Protein AF-A0A960K0K4-F1 (afdb_monomer_lite)

Radius of gyration: 29.46 Å; chains: 1; bounding box: 101×72×68 Å

Foldseek 3Di:
DQVVCLVPVCVLLVLLLCCQLVVHDDDPVVLVSLLVNLLSVLVHDLQVLLVSLLCCLLSLRVLSSVVSCVVSVNCVNQPVLLVVLCPDDDDALSPLNLLSNLSSVCSVVVPDADSLLSVLSSLLSSLVVVQVVVCVVVVHHDDLVVSLVSLCVSCVVNCVSNVDDPVSVVLNSLLSSLLVVLVDPDDDLVNLLVSLPDPNLSSVLSSVSSNCSRRVPCPVSSVSNVVSNPDDDPPPDDPPDDPDPDDPDDDDDDDDDDDDDDDDD

Secondary structure (DSSP, 8-state):
-HHHHHH-TTHHHHHHHHHHHHT-PPPHHHHHHHHHHGGGGGGS-HHHHHHHHHHHHHSS-HHHHHHHHHHTT-HHHH-HHHHHHHHSPP-GGG-HHHHHHHHHHHHHTT----HHHHHHHHHHHHHHHHHHHHHHHHTSPPPHHHHHHHHHHHHHHHHHHHT--HHHHHHHHHHHHHHHHHTSS---HHHHHHHTTSTTHHHHHHHHHHHHHHHS--HHHHHHHHHHHHSPP--------------------------------

Sequence (265 aa):
PNVRFQEDPVRMLRACEFAARLGFGIEDRTQEAILANREELTKASPARMTEEVIQLLRCKHAGPAIQWMLDLRLVEVLLPEVQEILESPRSGFGDFRGILPAIDRLMTRDEPASDSALLAAILLPRVWIQRCRREAEEGHPLSRATIEEIIRQGVEPFLSRFALSNAKSAAVVDALIGFHRMCEPQWTPAAQARFARRRLFADALFLFLVMVEATREGQEVLEIWQRAGEKPWPGPEEPTATPRPRRRRRRRGRSRHSQTPGEGI

Structure (mmCIF, N/CA/C/O backbone):
data_AF-A0A960K0K4-F1
#
_entry.id   AF-A0A960K0K4-F1
#
loop_
_atom_site.group_PDB
_atom_site.id
_atom_site.type_symbol
_atom_site.label_atom_id
_atom_site.label_alt_id
_atom_site.label_comp_id
_atom_site.label_asym_id
_atom_site.label_entity_id
_atom_site.label_seq_id
_atom_site.pdbx_PDB_ins_code
_atom_site.Cartn_x
_atom_site.Cartn_y
_atom_site.Cartn_z
_atom_site.occupancy
_atom_site.B_iso_or_equiv
_atom_site.auth_seq_id
_atom_site.auth_comp_id
_atom_site.auth_asym_id
_atom_site.auth_atom_id
_atom_site.pdbx_PDB_model_num
ATOM 1 N N . PRO A 1 1 ? -18.675 -1.229 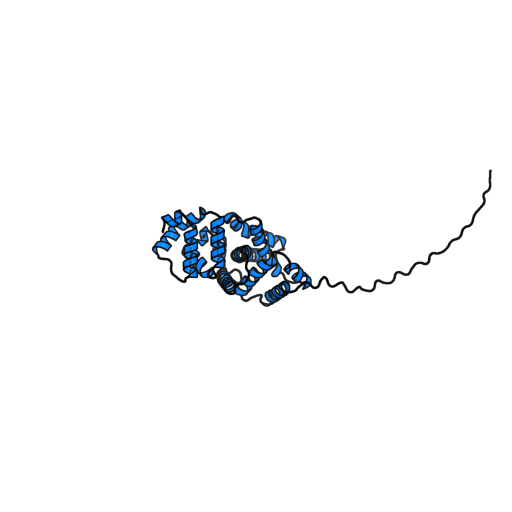23.514 1.00 87.25 1 PRO A N 1
ATOM 2 C CA . PRO A 1 1 ? -17.950 -0.892 22.259 1.00 87.25 1 PRO A CA 1
ATOM 3 C C . PRO A 1 1 ? -17.813 0.621 22.008 1.00 87.25 1 PRO A C 1
ATOM 5 O O . PRO A 1 1 ? -16.688 1.098 21.977 1.00 87.25 1 PRO A O 1
ATOM 8 N N . ASN A 1 2 ? -18.924 1.376 21.941 1.00 94.06 2 ASN A N 1
ATOM 9 C CA . ASN A 1 2 ? -18.936 2.819 21.614 1.00 94.06 2 ASN A CA 1
ATOM 10 C C . ASN A 1 2 ? -17.905 3.670 22.383 1.00 94.06 2 ASN A C 1
ATOM 12 O O . ASN A 1 2 ? -17.016 4.247 21.769 1.00 94.06 2 ASN A O 1
ATOM 16 N N . VAL A 1 3 ? -17.955 3.670 23.724 1.00 93.44 3 VAL A N 1
ATOM 17 C CA . VAL A 1 3 ? -17.021 4.446 24.572 1.00 93.44 3 VAL A CA 1
ATOM 18 C C . VAL A 1 3 ? -15.556 4.137 24.240 1.00 93.44 3 VAL A C 1
ATOM 20 O O . VAL A 1 3 ? -14.732 5.036 24.142 1.00 93.44 3 VAL A O 1
ATOM 23 N N . ARG A 1 4 ? -15.226 2.864 23.986 1.00 94.50 4 ARG A N 1
ATOM 24 C CA . ARG A 1 4 ? -13.851 2.447 23.672 1.00 94.50 4 ARG A CA 1
ATOM 25 C C . ARG A 1 4 ? -13.373 2.932 22.308 1.00 94.50 4 ARG A C 1
ATOM 27 O O . ARG A 1 4 ? -12.176 3.165 22.171 1.00 94.50 4 ARG A O 1
ATOM 34 N N . PHE A 1 5 ? -14.264 3.051 21.327 1.00 95.38 5 PHE A N 1
ATOM 35 C CA . PHE A 1 5 ? -13.921 3.580 20.006 1.00 95.38 5 PHE A CA 1
ATOM 36 C C . PHE A 1 5 ? -13.766 5.099 20.027 1.00 95.38 5 PHE A C 1
ATOM 38 O O . PHE A 1 5 ? -12.880 5.613 19.363 1.00 95.38 5 PHE A O 1
ATOM 45 N N . GLN A 1 6 ? -14.542 5.803 20.850 1.00 93.19 6 GLN A N 1
ATOM 46 C CA . GLN A 1 6 ? -14.359 7.242 21.066 1.00 93.19 6 GLN A CA 1
ATOM 47 C C . GLN A 1 6 ? -13.049 7.548 21.809 1.00 93.19 6 GLN A C 1
ATOM 49 O O . GLN A 1 6 ? -12.344 8.488 21.460 1.00 93.19 6 GLN A O 1
ATOM 54 N N . GLU A 1 7 ? -12.692 6.733 22.809 1.00 92.69 7 GLU A N 1
ATOM 55 C CA . GLU A 1 7 ? -11.409 6.846 23.521 1.00 92.69 7 GLU A CA 1
ATOM 56 C C . GLU A 1 7 ? -10.199 6.547 22.622 1.00 92.69 7 GLU A C 1
ATOM 58 O O . GLU A 1 7 ? -9.138 7.145 22.790 1.00 92.69 7 GLU A O 1
ATOM 63 N N . ASP A 1 8 ? -10.325 5.568 21.723 1.00 94.12 8 ASP A N 1
ATOM 64 C CA . ASP A 1 8 ? -9.238 5.125 20.851 1.00 94.12 8 ASP A CA 1
ATOM 65 C C . ASP A 1 8 ? -9.779 4.570 19.518 1.00 94.12 8 ASP A C 1
ATOM 67 O O . ASP A 1 8 ? -10.059 3.367 19.404 1.00 94.12 8 ASP A O 1
ATOM 71 N N . PRO A 1 9 ? -9.918 5.426 18.491 1.00 95.06 9 PRO A N 1
ATOM 72 C CA . PRO A 1 9 ? -10.572 5.051 17.239 1.00 95.06 9 PRO A CA 1
ATOM 73 C C . PRO A 1 9 ? -9.849 3.949 16.460 1.00 95.06 9 PRO A C 1
ATOM 75 O O . PRO A 1 9 ? -10.498 3.138 15.800 1.00 95.06 9 PRO A O 1
ATOM 78 N N . VAL A 1 10 ? -8.518 3.831 16.586 1.00 95.31 10 VAL A N 1
ATOM 79 C CA . VAL A 1 10 ? -7.759 2.785 15.871 1.00 95.31 10 VAL A CA 1
ATOM 80 C C . VAL A 1 10 ? -8.125 1.368 16.312 1.00 95.31 10 VAL A C 1
ATOM 82 O O . VAL A 1 10 ? -7.864 0.410 15.588 1.00 95.31 10 VAL A O 1
ATOM 85 N N . ARG A 1 11 ? -8.808 1.200 17.456 1.00 95.88 11 ARG A N 1
ATOM 86 C CA . ARG A 1 11 ? -9.355 -0.101 17.874 1.00 95.88 11 ARG A CA 1
ATOM 87 C C . ARG A 1 11 ? -10.317 -0.691 16.844 1.00 95.88 11 ARG A C 1
ATOM 89 O O . ARG A 1 11 ? -10.433 -1.911 16.783 1.00 95.88 11 ARG A O 1
ATOM 96 N N . MET A 1 12 ? -10.971 0.142 16.033 1.00 97.12 12 MET A N 1
ATOM 97 C CA . MET A 1 12 ? -11.815 -0.320 14.928 1.00 97.12 12 MET A CA 1
ATOM 98 C C . MET A 1 12 ? -10.984 -1.018 13.839 1.00 97.12 12 MET A C 1
ATOM 100 O O . MET A 1 12 ? -11.372 -2.083 13.362 1.00 97.12 12 MET A O 1
ATOM 104 N N . LEU A 1 13 ? -9.800 -0.483 13.514 1.00 95.81 13 LEU A N 1
ATOM 105 C CA . LEU A 1 13 ? -8.864 -1.099 12.563 1.00 95.81 13 LEU A CA 1
ATOM 106 C C . LEU A 1 13 ? -8.296 -2.408 13.117 1.00 95.81 13 LEU A C 1
ATOM 108 O O . LEU A 1 13 ? -8.286 -3.422 12.425 1.00 95.81 13 LEU A O 1
ATOM 112 N N . ARG A 1 14 ? -7.920 -2.415 14.402 1.00 95.19 14 ARG A N 1
ATOM 113 C CA . ARG A 1 14 ? -7.432 -3.620 15.092 1.00 95.19 14 ARG A CA 1
ATOM 114 C C . ARG A 1 14 ? -8.482 -4.726 15.147 1.00 95.19 14 ARG A C 1
ATOM 116 O O . ARG A 1 14 ? -8.140 -5.895 15.022 1.00 95.19 14 ARG A O 1
ATOM 123 N N . ALA A 1 15 ? -9.760 -4.378 15.310 1.00 96.06 15 ALA A N 1
ATOM 124 C CA . ALA A 1 15 ? -10.845 -5.353 15.242 1.00 96.06 15 ALA A CA 1
ATOM 125 C C . ALA A 1 15 ? -10.916 -6.020 13.856 1.00 96.06 15 ALA A C 1
ATOM 127 O O . ALA A 1 15 ? -11.017 -7.244 13.785 1.00 96.06 15 ALA A O 1
ATOM 128 N N . CYS A 1 16 ? -10.787 -5.238 12.777 1.00 96.44 16 CYS A N 1
ATOM 129 C CA . CYS A 1 16 ? -10.741 -5.756 11.404 1.00 96.44 16 CYS A CA 1
ATOM 130 C C . CYS A 1 16 ? -9.512 -6.652 11.177 1.00 96.44 16 CYS A C 1
ATOM 132 O O . CYS A 1 16 ? -9.639 -7.752 10.642 1.00 96.44 16 CYS A O 1
ATOM 134 N N . GLU A 1 17 ? -8.332 -6.213 11.630 1.00 95.12 17 GLU A N 1
ATOM 135 C CA . GLU A 1 17 ? -7.082 -6.978 11.536 1.00 95.12 17 GLU A CA 1
ATOM 136 C C . GLU A 1 17 ? -7.167 -8.307 12.300 1.00 95.12 17 GLU A C 1
ATOM 138 O O . GLU A 1 17 ? -6.814 -9.350 11.757 1.00 95.12 17 GLU A O 1
ATOM 143 N N . PHE A 1 18 ? -7.684 -8.312 13.533 1.00 94.94 18 PHE A N 1
ATOM 144 C CA . PHE A 1 18 ? -7.816 -9.536 14.328 1.00 94.94 18 PHE A CA 1
ATOM 145 C C . PHE A 1 18 ? -8.854 -10.504 13.772 1.00 94.94 18 PHE A C 1
ATOM 147 O O . PHE A 1 18 ? -8.594 -11.708 13.746 1.00 94.94 18 PHE A O 1
ATOM 154 N N . ALA A 1 19 ? -9.998 -10.001 13.304 1.00 96.19 19 ALA A N 1
ATOM 155 C CA . ALA A 1 19 ? -11.006 -10.825 12.648 1.00 96.19 19 ALA A CA 1
ATOM 156 C C . ALA A 1 19 ? -10.425 -11.512 11.403 1.00 96.19 19 ALA A C 1
ATOM 158 O O . ALA A 1 19 ? -10.561 -12.724 11.240 1.00 96.19 19 ALA A O 1
ATOM 159 N N . ALA A 1 20 ? -9.689 -10.758 10.582 1.00 95.38 20 ALA A N 1
ATOM 160 C CA . ALA A 1 20 ? -9.000 -11.270 9.405 1.00 95.38 20 ALA A CA 1
ATOM 161 C C . ALA A 1 20 ? -7.911 -12.296 9.744 1.00 95.38 20 ALA A C 1
ATOM 163 O O . ALA A 1 20 ? -7.902 -13.394 9.192 1.00 95.38 20 ALA A O 1
ATOM 164 N N . ARG A 1 21 ? -7.010 -11.954 10.671 1.00 93.50 21 ARG A N 1
ATOM 165 C CA . ARG A 1 21 ? -5.847 -12.775 11.031 1.00 93.50 21 ARG A CA 1
ATOM 166 C C . ARG A 1 21 ? -6.226 -14.091 11.697 1.00 93.50 21 ARG A C 1
ATOM 168 O O . ARG A 1 21 ? -5.514 -15.078 11.548 1.00 93.50 21 ARG A O 1
ATOM 175 N N . LEU A 1 22 ? -7.306 -14.099 12.471 1.00 94.69 22 LEU A N 1
ATOM 176 C CA . LEU A 1 22 ? -7.720 -15.274 13.233 1.00 94.69 22 LEU A CA 1
ATOM 177 C C . LEU A 1 22 ? -8.889 -16.034 12.584 1.00 94.69 22 LEU A C 1
ATOM 179 O O . LEU A 1 22 ? -9.206 -17.141 13.011 1.00 94.69 22 LEU A O 1
ATOM 183 N N . GLY A 1 23 ? -9.499 -15.472 11.537 1.00 93.31 23 GLY A N 1
ATOM 184 C CA . GLY A 1 23 ? -10.584 -16.104 10.786 1.00 93.31 23 GLY A CA 1
ATOM 185 C C . GLY A 1 23 ? -11.927 -16.107 11.518 1.00 93.31 23 GLY A C 1
ATOM 186 O O . GLY A 1 23 ? -12.730 -17.016 11.314 1.00 93.31 23 GLY A O 1
ATOM 187 N N . PHE A 1 24 ? -12.176 -15.124 12.388 1.00 93.19 24 PHE A N 1
ATOM 188 C CA . PHE A 1 24 ? -13.431 -15.008 13.138 1.00 93.19 24 PHE A CA 1
ATOM 189 C C . PHE A 1 24 ? -14.328 -13.899 12.579 1.00 93.19 24 PHE A C 1
ATOM 191 O O . PHE A 1 24 ? -13.851 -12.944 11.969 1.00 93.19 24 PHE A O 1
ATOM 198 N N . GLY A 1 25 ? -15.628 -13.983 12.866 1.00 95.75 25 GLY A N 1
ATOM 199 C CA . GLY A 1 25 ? -16.555 -12.867 12.676 1.00 95.75 25 GLY A CA 1
ATOM 200 C C . GLY A 1 25 ? -16.448 -11.822 13.790 1.00 95.75 25 GLY A C 1
ATOM 201 O O . GLY A 1 25 ? -16.159 -12.157 14.940 1.00 95.75 25 GLY A O 1
ATOM 202 N N . ILE A 1 26 ? -16.721 -10.557 13.462 1.00 97.25 26 ILE A N 1
ATOM 203 C CA . ILE A 1 26 ? -16.947 -9.502 14.460 1.00 97.25 26 ILE A CA 1
ATOM 204 C C . ILE A 1 26 ? -18.407 -9.600 14.931 1.00 97.25 26 ILE A C 1
ATOM 206 O O . ILE A 1 26 ? -19.307 -9.699 14.108 1.00 97.25 26 ILE A O 1
ATOM 210 N N . GLU A 1 27 ? -18.663 -9.571 16.241 1.00 97.38 27 GLU A N 1
ATOM 211 C CA . GLU A 1 27 ? -20.028 -9.584 16.801 1.00 97.38 27 GLU A CA 1
ATOM 212 C C . GLU A 1 27 ? -20.877 -8.418 16.252 1.00 97.38 27 GLU A C 1
ATOM 214 O O . GLU A 1 27 ? -20.398 -7.284 16.219 1.00 97.38 27 GLU A O 1
ATOM 219 N N . ASP A 1 28 ? -22.147 -8.661 15.911 1.00 97.38 28 ASP A N 1
ATOM 220 C CA . ASP A 1 28 ? -23.066 -7.671 15.318 1.00 97.38 28 ASP A CA 1
ATOM 221 C C . ASP A 1 28 ? -23.110 -6.338 16.083 1.00 97.38 28 ASP A C 1
ATOM 223 O O . ASP A 1 28 ? -22.921 -5.272 15.500 1.00 97.38 28 ASP A O 1
ATOM 227 N N . ARG A 1 29 ? -23.236 -6.373 17.417 1.00 97.31 29 ARG A N 1
ATOM 228 C CA . ARG A 1 29 ? -23.225 -5.156 18.257 1.00 97.31 29 ARG A CA 1
ATOM 229 C C . ARG A 1 29 ? -21.911 -4.381 18.171 1.00 97.31 29 ARG A C 1
ATOM 231 O O . ARG A 1 29 ? -21.877 -3.166 18.371 1.00 97.31 29 ARG A O 1
ATOM 238 N N . THR A 1 30 ? -20.807 -5.082 17.931 1.00 97.62 30 THR A N 1
ATOM 239 C CA . THR A 1 30 ? -19.498 -4.463 17.728 1.00 97.62 30 THR A CA 1
ATOM 240 C C . THR A 1 30 ? -19.408 -3.862 16.329 1.00 97.62 30 THR A C 1
ATOM 242 O O . THR A 1 30 ? -18.925 -2.739 16.211 1.00 97.62 30 THR A O 1
ATOM 245 N N . GLN A 1 31 ? -19.937 -4.532 15.301 1.00 98.25 31 GLN A N 1
ATOM 246 C CA . GLN A 1 31 ? -20.033 -3.982 13.945 1.00 98.25 31 GLN A CA 1
ATOM 247 C C . GLN A 1 31 ? -20.877 -2.699 13.904 1.00 98.25 31 GLN A C 1
ATOM 249 O O . GLN A 1 31 ? -20.419 -1.681 13.386 1.00 98.25 31 GLN A O 1
ATOM 254 N N . GLU A 1 32 ? -22.060 -2.702 14.526 1.00 98.00 32 GLU A N 1
ATOM 255 C CA . GLU A 1 32 ? -22.928 -1.520 14.649 1.00 98.00 32 GLU A CA 1
ATOM 256 C C . GLU A 1 32 ? -22.203 -0.351 15.324 1.00 98.00 32 GLU A C 1
ATOM 258 O O . GLU A 1 32 ? -22.271 0.792 14.869 1.00 98.00 32 GLU A O 1
ATOM 263 N N . ALA A 1 33 ? -21.457 -0.634 16.394 1.00 98.00 33 ALA A N 1
ATOM 264 C CA . ALA A 1 33 ? -20.672 0.380 17.081 1.00 98.00 33 ALA A CA 1
ATOM 265 C C . ALA A 1 33 ? -19.504 0.902 16.229 1.00 98.00 33 ALA A C 1
ATOM 267 O O . ALA A 1 33 ? -19.204 2.091 16.299 1.00 98.00 33 ALA A O 1
ATOM 268 N N . ILE A 1 34 ? -18.853 0.061 15.421 1.00 98.06 34 ILE A N 1
ATOM 269 C CA . ILE A 1 34 ? -17.824 0.516 14.475 1.00 98.06 34 ILE A CA 1
ATOM 270 C C . ILE A 1 34 ? -18.457 1.462 13.448 1.00 98.06 34 ILE A C 1
ATOM 272 O O . ILE A 1 34 ? -17.995 2.590 13.289 1.00 98.06 34 ILE A O 1
ATOM 276 N N . LEU A 1 35 ? -19.565 1.054 12.824 1.00 97.06 35 LEU A N 1
ATOM 277 C CA . LEU A 1 35 ? -20.286 1.874 11.850 1.00 97.06 35 LEU A CA 1
ATOM 278 C C . LEU A 1 35 ? -20.704 3.226 12.438 1.00 97.06 35 LEU A C 1
ATOM 280 O O . LEU A 1 35 ? -20.522 4.252 11.784 1.00 97.06 35 LEU A O 1
ATOM 284 N N . ALA A 1 36 ? -21.225 3.246 13.666 1.00 97.50 36 ALA A N 1
ATOM 285 C CA . ALA A 1 36 ? -21.670 4.467 14.333 1.00 97.50 36 ALA A CA 1
ATOM 286 C C . ALA A 1 36 ? -20.523 5.429 14.696 1.00 97.50 36 ALA A C 1
ATOM 288 O O . ALA A 1 36 ? -20.751 6.634 14.762 1.00 97.50 36 ALA A O 1
ATOM 289 N N . ASN A 1 37 ? -19.305 4.920 14.923 1.00 97.50 37 ASN A N 1
ATOM 290 C CA . ASN A 1 37 ? -18.158 5.723 15.366 1.00 97.50 37 ASN A CA 1
ATOM 291 C C . ASN A 1 37 ? -17.054 5.861 14.305 1.00 97.50 37 ASN A C 1
ATOM 293 O O . ASN A 1 37 ? -16.008 6.418 14.616 1.00 97.50 37 ASN A O 1
ATOM 297 N N . ARG A 1 38 ? -17.246 5.398 13.063 1.00 96.50 38 ARG A N 1
ATOM 298 C CA . ARG A 1 38 ? -16.210 5.430 12.010 1.00 96.50 38 ARG A CA 1
ATOM 299 C C . ARG A 1 38 ? -15.576 6.810 11.790 1.00 96.50 38 ARG A C 1
ATOM 301 O O . ARG A 1 38 ? -14.373 6.896 11.574 1.00 96.50 38 ARG A O 1
ATOM 308 N N . GLU A 1 39 ? -16.355 7.883 11.933 1.00 96.12 39 GLU A N 1
ATOM 309 C CA . GLU A 1 39 ? -15.879 9.269 11.795 1.00 96.12 39 GLU A CA 1
ATOM 310 C C . GLU A 1 39 ? -14.870 9.665 12.885 1.00 96.12 39 GLU A C 1
ATOM 312 O O . GLU A 1 39 ? -14.041 10.550 12.677 1.00 96.12 39 GLU A O 1
ATOM 317 N N . GLU A 1 40 ? -14.872 8.981 14.034 1.00 95.62 40 GLU A N 1
ATOM 318 C CA . GLU A 1 40 ? -13.886 9.194 15.097 1.00 95.62 40 GLU A CA 1
ATOM 319 C C . GLU A 1 40 ? -12.459 8.872 14.625 1.00 95.62 40 GLU A C 1
ATOM 321 O O . GLU A 1 40 ? -11.505 9.421 15.173 1.00 95.62 40 GLU A O 1
ATOM 326 N N . LEU A 1 41 ? -12.283 8.065 13.564 1.00 93.50 41 LEU A N 1
ATOM 327 C CA . LEU A 1 41 ? -10.968 7.823 12.952 1.00 93.50 41 LEU A CA 1
ATOM 328 C C . LEU A 1 41 ? -10.274 9.120 12.518 1.00 93.50 41 LEU A C 1
ATOM 330 O O . LEU A 1 41 ? -9.050 9.198 12.586 1.00 93.50 41 LEU A O 1
ATOM 334 N N . THR A 1 42 ? -11.030 10.154 12.139 1.00 91.50 42 THR A N 1
ATOM 335 C CA . THR A 1 42 ? -10.472 11.463 11.751 1.00 91.50 42 THR A CA 1
ATOM 336 C C . THR A 1 42 ? -9.814 12.208 12.916 1.00 91.50 42 THR A C 1
ATOM 338 O O . THR A 1 42 ? -8.988 13.091 12.697 1.00 91.50 42 THR A O 1
ATOM 341 N N . LYS A 1 43 ? -10.148 11.839 14.159 1.00 91.50 43 LYS A N 1
ATOM 342 C CA . LYS A 1 43 ? -9.581 12.417 15.386 1.00 91.50 43 LYS A CA 1
ATOM 343 C C . LYS A 1 43 ? -8.367 11.640 15.895 1.00 91.50 43 LYS A C 1
ATOM 345 O O . LYS A 1 43 ? -7.690 12.097 16.817 1.00 91.50 43 LYS A O 1
ATOM 350 N N . ALA A 1 44 ? -8.094 10.457 15.341 1.00 91.06 44 ALA A N 1
ATOM 351 C CA . ALA A 1 44 ? -6.942 9.664 15.732 1.00 91.06 44 ALA A CA 1
ATOM 352 C C . ALA A 1 44 ? -5.634 10.341 15.297 1.00 91.06 44 ALA A C 1
ATOM 354 O O . ALA A 1 44 ? -5.560 11.008 14.268 1.00 91.06 44 ALA A O 1
ATOM 355 N N . SER A 1 45 ? -4.570 10.137 16.078 1.00 91.38 45 SER A N 1
ATOM 356 C CA . SER A 1 45 ? -3.240 10.634 15.719 1.00 91.38 45 SER A CA 1
ATOM 357 C C . SER A 1 45 ? -2.801 10.059 14.361 1.00 91.38 45 SER A C 1
ATOM 359 O O . SER A 1 45 ? -2.759 8.831 14.231 1.00 91.38 45 SER A O 1
ATOM 361 N N . PRO A 1 46 ? -2.396 10.897 13.385 1.00 89.38 46 PRO A N 1
ATOM 362 C CA . PRO A 1 46 ? -1.900 10.442 12.083 1.00 89.38 46 PRO A CA 1
ATOM 363 C C . PRO A 1 46 ? -0.765 9.412 12.165 1.00 89.38 46 PRO A C 1
ATOM 365 O O . PRO A 1 46 ? -0.724 8.458 11.387 1.00 89.38 46 PRO A O 1
ATOM 368 N N . ALA A 1 47 ? 0.124 9.554 13.155 1.00 88.62 47 ALA A N 1
ATOM 369 C CA . ALA A 1 47 ? 1.218 8.614 13.384 1.00 88.62 47 ALA A CA 1
ATOM 370 C C . ALA A 1 47 ? 0.699 7.223 13.778 1.00 88.62 47 ALA A C 1
ATOM 372 O O . ALA A 1 47 ? 1.112 6.223 13.197 1.00 88.62 47 ALA A O 1
ATOM 373 N N . ARG A 1 48 ? -0.272 7.159 14.700 1.00 91.12 48 ARG A N 1
ATOM 374 C CA . ARG A 1 48 ? -0.896 5.889 15.102 1.00 91.12 48 ARG A CA 1
ATOM 375 C C . ARG A 1 48 ? -1.695 5.274 13.959 1.00 91.12 48 ARG A C 1
ATOM 377 O O . ARG A 1 48 ? -1.588 4.082 13.720 1.00 91.12 48 ARG A O 1
ATOM 384 N N . MET A 1 49 ? -2.443 6.085 13.213 1.00 91.44 49 MET A N 1
ATOM 385 C CA . MET A 1 49 ? -3.168 5.619 12.026 1.00 91.44 49 MET A CA 1
ATOM 386 C C . MET A 1 49 ? -2.222 4.996 10.993 1.00 91.44 49 MET A C 1
ATOM 388 O O . MET A 1 49 ? -2.515 3.937 10.447 1.00 91.44 49 MET A O 1
ATOM 392 N N . THR A 1 50 ? -1.067 5.622 10.762 1.00 91.12 50 THR A N 1
ATOM 393 C CA . THR A 1 50 ? -0.022 5.088 9.882 1.00 91.12 50 THR A CA 1
ATOM 394 C C . THR A 1 50 ? 0.479 3.731 10.352 1.00 91.12 50 THR A C 1
ATOM 396 O O . THR A 1 50 ? 0.577 2.806 9.549 1.00 91.12 50 THR A O 1
ATOM 399 N N . GLU A 1 51 ? 0.824 3.613 11.635 1.00 91.62 51 GLU A N 1
ATOM 400 C CA . GLU A 1 51 ? 1.318 2.360 12.209 1.00 91.62 51 GLU A CA 1
ATOM 401 C C . GLU A 1 51 ? 0.301 1.234 12.021 1.00 91.62 51 GLU A C 1
ATOM 403 O O . GLU A 1 51 ? 0.665 0.159 11.556 1.00 91.62 51 GLU A O 1
ATOM 408 N N . GLU A 1 52 ? -0.974 1.502 12.289 1.00 93.88 52 GLU A N 1
ATOM 409 C CA . GLU A 1 52 ? -2.055 0.520 12.174 1.00 93.88 52 GLU A CA 1
ATOM 410 C C . GLU A 1 52 ? -2.289 0.096 10.716 1.00 93.88 52 GLU A C 1
ATOM 412 O O . GLU A 1 52 ? -2.437 -1.092 10.440 1.00 93.88 52 GLU A O 1
ATOM 417 N N . VAL A 1 53 ? -2.230 1.028 9.754 1.00 92.62 53 VAL A N 1
ATOM 418 C CA . VAL A 1 53 ? -2.311 0.688 8.321 1.00 92.62 53 VAL A CA 1
ATOM 419 C C . VAL A 1 53 ? -1.116 -0.160 7.883 1.00 92.62 53 VAL A C 1
ATOM 421 O O . VAL A 1 53 ? -1.296 -1.153 7.182 1.00 92.62 53 VAL A O 1
ATOM 424 N N . ILE A 1 54 ? 0.104 0.176 8.309 1.00 92.50 54 ILE A N 1
ATOM 425 C CA . ILE A 1 54 ? 1.295 -0.621 7.981 1.00 92.50 54 ILE A CA 1
ATOM 426 C C . ILE A 1 54 ? 1.187 -2.024 8.589 1.00 92.50 54 ILE A C 1
ATOM 428 O O . ILE A 1 54 ? 1.477 -3.003 7.903 1.00 92.50 54 ILE A O 1
ATOM 432 N N . GLN A 1 55 ? 0.768 -2.141 9.852 1.00 92.38 55 GLN A N 1
ATOM 433 C CA . GLN A 1 55 ? 0.599 -3.440 10.508 1.00 92.38 55 GLN A CA 1
ATOM 434 C C . GLN A 1 55 ? -0.468 -4.285 9.816 1.00 92.38 55 GLN A C 1
ATOM 436 O O . GLN A 1 55 ? -0.239 -5.468 9.570 1.00 92.38 55 GLN A O 1
ATOM 441 N N . LEU A 1 56 ? -1.579 -3.670 9.410 1.00 93.75 56 LEU A N 1
ATOM 442 C CA . LEU A 1 56 ? -2.615 -4.330 8.625 1.00 93.75 56 LEU A CA 1
ATOM 443 C C . LEU A 1 56 ? -2.060 -4.871 7.301 1.00 93.75 56 LEU A C 1
ATOM 445 O O . LEU A 1 56 ? -2.339 -6.008 6.942 1.00 93.75 56 LEU A O 1
ATOM 449 N N . LEU A 1 57 ? -1.221 -4.111 6.593 1.00 91.94 57 LEU A N 1
ATOM 450 C CA . LEU A 1 57 ? -0.598 -4.584 5.349 1.00 91.94 57 LEU A CA 1
ATOM 451 C C . LEU A 1 57 ? 0.459 -5.676 5.578 1.00 91.94 57 LEU A C 1
ATOM 453 O O . LEU A 1 57 ? 0.700 -6.497 4.695 1.00 91.94 57 LEU A O 1
ATOM 457 N N . ARG A 1 58 ? 1.084 -5.714 6.760 1.00 91.19 58 ARG A N 1
ATOM 458 C CA . ARG A 1 58 ? 2.077 -6.731 7.146 1.00 91.19 58 ARG A CA 1
ATOM 459 C C . ARG A 1 58 ? 1.464 -8.009 7.711 1.00 91.19 58 ARG A C 1
ATOM 461 O O . ARG A 1 58 ? 2.176 -9.005 7.827 1.00 91.19 58 ARG A O 1
ATOM 468 N N . CYS A 1 59 ? 0.177 -8.020 8.060 1.00 89.44 59 CYS A N 1
ATOM 469 C CA . CYS A 1 59 ? -0.421 -9.111 8.833 1.00 89.44 59 CYS A CA 1
ATOM 470 C C . CYS A 1 59 ? -0.632 -10.418 8.047 1.00 89.44 59 CYS A C 1
ATOM 472 O O . CYS A 1 59 ? -1.179 -11.363 8.608 1.00 89.44 59 CYS A O 1
ATOM 474 N N . LYS A 1 60 ? -0.198 -10.491 6.776 1.00 93.75 60 LYS A N 1
ATOM 475 C CA . LYS A 1 60 ? -0.397 -11.622 5.839 1.00 93.75 60 LYS A CA 1
ATOM 476 C C . LYS A 1 60 ? -1.876 -11.909 5.507 1.00 93.75 60 LYS A C 1
ATOM 478 O O . LYS A 1 60 ? -2.170 -12.874 4.807 1.00 93.75 60 LYS A O 1
ATOM 483 N N . HIS A 1 61 ? -2.786 -11.067 6.004 1.00 93.75 61 HIS A N 1
ATOM 484 C CA . HIS A 1 61 ? -4.240 -11.143 5.843 1.00 93.75 61 HIS A CA 1
ATOM 485 C C . HIS A 1 61 ? -4.844 -9.755 5.552 1.00 93.75 61 HIS A C 1
ATOM 487 O O . HIS A 1 61 ? -5.952 -9.436 5.992 1.00 93.75 61 HIS A O 1
ATOM 493 N N . ALA A 1 62 ? -4.115 -8.915 4.816 1.00 92.62 62 ALA A N 1
ATOM 494 C CA . ALA A 1 62 ? -4.539 -7.582 4.416 1.00 92.62 62 ALA A CA 1
ATOM 495 C C . ALA A 1 62 ? -5.812 -7.625 3.561 1.00 92.62 62 ALA A C 1
ATOM 497 O O . ALA A 1 62 ? -6.681 -6.775 3.731 1.00 92.62 62 ALA A O 1
ATOM 498 N N . GLY A 1 63 ? -5.971 -8.627 2.687 1.00 92.06 63 GLY A N 1
ATOM 499 C CA . GLY A 1 63 ? -7.179 -8.809 1.876 1.00 92.06 63 GLY A CA 1
ATOM 500 C C . GLY A 1 63 ? -8.451 -8.898 2.724 1.00 92.06 63 GLY A C 1
ATOM 501 O O . GLY A 1 63 ? -9.306 -8.014 2.625 1.00 92.06 63 GLY A O 1
ATOM 502 N N . PRO A 1 64 ? -8.581 -9.915 3.595 1.00 93.75 64 PRO A N 1
ATOM 503 C CA . PRO A 1 64 ? -9.723 -10.027 4.498 1.00 93.75 64 PRO A CA 1
ATOM 504 C C . PRO A 1 64 ? -9.871 -8.839 5.463 1.00 93.75 64 PRO A C 1
ATOM 506 O O . PRO A 1 64 ? -10.994 -8.447 5.772 1.00 93.75 64 PRO A O 1
ATOM 509 N N . ALA A 1 65 ? -8.771 -8.229 5.921 1.00 94.62 65 ALA A N 1
ATOM 510 C CA . ALA A 1 65 ? -8.832 -7.073 6.821 1.00 94.62 65 ALA A CA 1
ATOM 511 C C . ALA A 1 65 ? -9.422 -5.833 6.133 1.00 94.62 65 ALA A C 1
ATOM 513 O O . ALA A 1 65 ? -10.300 -5.175 6.691 1.00 94.62 65 ALA A O 1
ATOM 514 N N . ILE A 1 66 ? -8.995 -5.537 4.902 1.00 92.81 66 ILE A N 1
ATOM 515 C CA . ILE A 1 66 ? -9.586 -4.458 4.107 1.00 92.81 66 ILE A CA 1
ATOM 516 C C . ILE A 1 66 ? -11.032 -4.793 3.730 1.00 92.81 66 ILE A C 1
ATOM 518 O O . ILE A 1 66 ? -11.857 -3.885 3.706 1.00 92.81 66 ILE A O 1
ATOM 522 N N . GLN A 1 67 ? -11.375 -6.064 3.492 1.00 92.38 67 GLN A N 1
ATOM 523 C CA . GLN A 1 67 ? -12.771 -6.448 3.257 1.00 92.38 67 GLN A CA 1
ATOM 524 C C . GLN A 1 67 ? -13.658 -6.098 4.461 1.00 92.38 67 GLN A C 1
ATOM 526 O O . GLN A 1 67 ? -14.679 -5.441 4.279 1.00 92.38 67 GLN A O 1
ATOM 531 N N . TRP A 1 68 ? -13.222 -6.401 5.688 1.00 95.81 68 TRP A N 1
ATOM 532 C CA . TRP A 1 68 ? -13.915 -5.938 6.898 1.00 95.81 68 TRP A CA 1
ATOM 533 C C . TRP A 1 68 ? -14.032 -4.414 6.959 1.00 95.81 68 TRP A C 1
ATOM 535 O O . TRP A 1 68 ? -15.091 -3.883 7.288 1.00 95.81 68 TRP A O 1
ATOM 545 N N . MET A 1 69 ? -12.963 -3.692 6.620 1.00 95.81 69 MET A N 1
ATOM 546 C CA . MET A 1 69 ? -12.999 -2.230 6.581 1.00 95.81 69 MET A CA 1
ATOM 547 C C . MET A 1 69 ? -13.962 -1.688 5.518 1.00 95.81 69 MET A C 1
ATOM 549 O O . MET A 1 69 ? -14.522 -0.615 5.723 1.00 95.81 69 MET A O 1
ATOM 553 N N . LEU A 1 70 ? -14.154 -2.380 4.394 1.00 93.69 70 LEU A N 1
ATOM 554 C CA . LEU A 1 70 ? -15.135 -2.006 3.374 1.00 93.69 70 LEU A CA 1
ATOM 555 C C . LEU A 1 70 ? -16.557 -2.221 3.886 1.00 93.69 70 LEU A C 1
ATOM 557 O O . LEU A 1 70 ? -17.365 -1.295 3.837 1.00 93.69 70 LEU A O 1
ATOM 561 N N . ASP A 1 71 ? -16.830 -3.401 4.442 1.00 94.81 71 ASP A N 1
ATOM 562 C CA . ASP A 1 71 ? -18.149 -3.766 4.969 1.00 94.81 71 ASP A CA 1
ATOM 563 C C . ASP A 1 71 ? -18.572 -2.829 6.115 1.00 94.81 71 ASP A C 1
ATOM 565 O O . ASP A 1 71 ? -19.735 -2.443 6.233 1.00 94.81 71 ASP A O 1
ATOM 569 N N . LEU A 1 72 ? -17.600 -2.382 6.916 1.00 97.06 72 LEU A N 1
ATOM 570 C CA . LEU A 1 72 ? -17.786 -1.452 8.031 1.00 97.06 72 LEU A CA 1
ATOM 571 C C . LEU A 1 72 ? -17.575 0.021 7.653 1.00 97.06 72 LEU A C 1
ATOM 573 O O . LEU A 1 72 ? -17.548 0.881 8.537 1.00 97.06 72 LEU A O 1
ATOM 577 N N . ARG A 1 73 ? -17.425 0.327 6.356 1.00 96.12 73 ARG A N 1
ATOM 578 C CA . ARG A 1 73 ? -17.265 1.690 5.824 1.00 96.12 73 ARG A CA 1
ATOM 579 C C . ARG A 1 73 ? -16.130 2.493 6.473 1.00 96.12 73 ARG A C 1
ATOM 581 O O . ARG A 1 73 ? -16.208 3.702 6.639 1.00 96.12 73 ARG A O 1
ATOM 588 N N . LEU A 1 74 ? -15.042 1.832 6.845 1.00 96.56 74 LEU A N 1
ATOM 589 C CA . LEU A 1 74 ? -13.832 2.484 7.350 1.00 96.56 74 LEU A CA 1
ATOM 590 C C . LEU A 1 74 ? -12.922 2.958 6.209 1.00 96.56 74 LEU A C 1
ATOM 592 O O . LEU A 1 74 ? -12.197 3.939 6.372 1.00 96.56 74 LEU A O 1
ATOM 596 N N . VAL A 1 75 ? -12.965 2.290 5.048 1.00 94.44 75 VAL A N 1
ATOM 597 C CA . VAL A 1 75 ? -12.161 2.666 3.868 1.00 94.44 75 VAL A CA 1
ATOM 598 C C . VAL A 1 75 ? -12.534 4.052 3.347 1.00 94.44 75 VAL A C 1
ATOM 600 O O . VAL A 1 75 ? -11.633 4.828 3.058 1.00 94.44 75 VAL A O 1
ATOM 603 N N . GLU A 1 76 ? -13.819 4.405 3.283 1.00 93.38 76 GLU A N 1
ATOM 604 C CA . GLU A 1 76 ? -14.258 5.728 2.800 1.00 93.38 76 GLU A CA 1
ATOM 605 C C . GLU A 1 76 ? -13.683 6.883 3.644 1.00 93.38 76 GLU A C 1
ATOM 607 O O . GLU A 1 76 ? -13.367 7.943 3.111 1.00 93.38 76 GLU A O 1
ATOM 612 N N . VAL A 1 77 ? -13.507 6.657 4.953 1.00 93.25 77 VAL A N 1
ATOM 613 C CA . VAL A 1 77 ? -12.984 7.652 5.897 1.00 93.25 77 VAL A CA 1
ATOM 614 C C . VAL A 1 77 ? -11.458 7.695 5.839 1.00 93.25 77 VAL A C 1
ATOM 616 O O . VAL A 1 77 ? -10.854 8.767 5.832 1.00 93.25 77 VAL A O 1
ATOM 619 N N . LEU A 1 78 ? -10.814 6.524 5.819 1.00 92.56 78 LEU A N 1
ATOM 620 C CA . LEU A 1 78 ? -9.367 6.422 5.987 1.00 92.56 78 LEU A CA 1
ATOM 621 C C . LEU A 1 78 ? -8.582 6.415 4.677 1.00 92.56 78 LEU A C 1
ATOM 623 O O . LEU A 1 78 ? -7.480 6.952 4.620 1.00 92.56 78 LEU A O 1
ATOM 627 N N . LEU A 1 79 ? -9.106 5.763 3.648 1.00 92.00 79 LEU A N 1
ATOM 628 C CA . LEU A 1 79 ? -8.434 5.477 2.383 1.00 92.00 79 LEU A CA 1
ATOM 629 C C . LEU A 1 79 ? -9.354 5.857 1.207 1.00 92.00 79 LEU A C 1
ATOM 631 O O . LEU A 1 79 ? -9.707 4.987 0.406 1.00 92.00 79 LEU A O 1
ATOM 635 N N . PRO A 1 80 ? -9.740 7.139 1.062 1.00 92.06 80 PRO A N 1
ATOM 636 C CA . PRO A 1 80 ? -10.575 7.587 -0.054 1.00 92.06 80 PRO A CA 1
ATOM 637 C C . PRO A 1 80 ? -9.950 7.259 -1.417 1.00 92.06 80 PRO A C 1
ATOM 639 O O . PRO A 1 80 ? -10.663 7.018 -2.385 1.00 92.06 80 PRO A O 1
ATOM 642 N N . GLU A 1 81 ? -8.621 7.165 -1.491 1.00 91.06 81 GLU A N 1
ATOM 643 C CA . GLU A 1 81 ? -7.908 6.694 -2.680 1.00 91.06 81 GLU A CA 1
ATOM 644 C C . GLU A 1 81 ? -8.292 5.270 -3.081 1.00 91.06 81 GLU A C 1
ATOM 646 O O . GLU A 1 81 ? -8.467 4.978 -4.260 1.00 91.06 81 GLU A O 1
ATOM 651 N N . VAL A 1 82 ? -8.429 4.382 -2.096 1.00 89.38 82 VAL A N 1
ATOM 652 C CA . VAL A 1 82 ? -8.841 2.994 -2.318 1.00 89.38 82 VAL A CA 1
ATOM 653 C C . VAL A 1 82 ? -10.310 2.938 -2.719 1.00 89.38 82 VAL A C 1
ATOM 655 O O . VAL A 1 82 ? -10.659 2.179 -3.620 1.00 89.38 82 VAL A O 1
ATOM 658 N N . GLN A 1 83 ? -11.154 3.775 -2.112 1.00 89.75 83 GLN A N 1
ATOM 659 C CA . GLN A 1 83 ? -12.558 3.901 -2.503 1.00 89.75 83 GLN A CA 1
ATOM 660 C C . GLN A 1 83 ? -12.696 4.317 -3.981 1.00 89.75 83 GLN A C 1
ATOM 662 O O . GLN A 1 83 ? -13.407 3.656 -4.733 1.00 89.75 83 GLN A O 1
ATOM 667 N N . GLU A 1 84 ? -11.944 5.332 -4.425 1.00 87.69 84 GLU A N 1
ATOM 668 C CA . GLU A 1 84 ? -11.923 5.800 -5.824 1.00 87.69 84 GLU A CA 1
ATOM 669 C C . GLU A 1 84 ? -11.509 4.684 -6.805 1.00 87.69 84 GLU A C 1
ATOM 671 O O . GLU A 1 84 ? -12.090 4.531 -7.886 1.00 87.69 84 GLU A O 1
ATOM 676 N N . ILE A 1 85 ? -10.516 3.869 -6.429 1.00 87.69 85 ILE A N 1
ATOM 677 C CA . ILE A 1 85 ? -10.094 2.722 -7.242 1.00 87.69 85 ILE A CA 1
ATOM 678 C C . ILE A 1 85 ? -11.226 1.691 -7.348 1.00 87.69 85 ILE A C 1
ATOM 680 O O . ILE A 1 85 ? -11.496 1.186 -8.437 1.00 87.69 85 ILE A O 1
ATOM 684 N N . LEU A 1 86 ? -11.897 1.371 -6.238 1.00 84.25 86 LEU A N 1
ATOM 685 C CA . LEU A 1 86 ? -12.961 0.361 -6.198 1.00 84.25 86 LEU A CA 1
ATOM 686 C C . LEU A 1 86 ? -14.209 0.755 -7.003 1.00 84.25 86 LEU A C 1
ATOM 688 O O . LEU A 1 86 ? -14.927 -0.132 -7.476 1.00 84.25 86 LEU A O 1
ATOM 692 N N . GLU A 1 87 ? -14.449 2.056 -7.165 1.00 82.19 87 GLU A N 1
ATOM 693 C CA . GLU A 1 87 ? -15.531 2.630 -7.975 1.00 82.19 87 GLU A CA 1
ATOM 694 C C . GLU A 1 87 ? -15.188 2.715 -9.474 1.00 82.19 87 GLU A C 1
ATOM 696 O O . GLU A 1 87 ? -16.084 2.847 -10.311 1.00 82.19 87 GLU A O 1
ATOM 701 N N . SER A 1 88 ? -13.907 2.606 -9.839 1.00 74.56 88 SER A N 1
ATOM 702 C CA . SER A 1 88 ? -13.453 2.713 -11.227 1.00 74.56 88 SER A CA 1
ATOM 703 C C . SER A 1 88 ? -13.737 1.436 -12.049 1.00 74.56 88 SER A C 1
ATOM 705 O O . SER A 1 88 ? -13.742 0.326 -11.505 1.00 74.56 88 SER A O 1
ATOM 707 N N . PRO A 1 89 ? -13.955 1.545 -13.381 1.00 65.50 89 PRO A N 1
ATOM 708 C CA . PRO A 1 89 ? -14.165 0.389 -14.255 1.00 65.50 89 PRO A CA 1
ATOM 709 C C . PRO A 1 89 ? -13.013 -0.622 -14.159 1.00 65.50 89 PRO A C 1
ATOM 711 O O . PRO A 1 89 ? -11.842 -0.264 -14.282 1.00 65.50 89 PRO A O 1
ATOM 714 N N . ARG A 1 90 ? -13.353 -1.894 -13.930 1.00 65.19 90 ARG A N 1
ATOM 715 C CA . ARG A 1 90 ? -12.393 -2.957 -13.595 1.00 65.19 90 ARG A CA 1
ATOM 716 C C . ARG A 1 90 ? -11.719 -3.534 -14.839 1.00 65.19 90 ARG A C 1
ATOM 718 O O . ARG A 1 90 ? -12.404 -4.119 -15.674 1.00 65.19 90 ARG A O 1
ATOM 725 N N . SER A 1 91 ? -10.387 -3.478 -14.909 1.00 59.44 91 SER A N 1
ATOM 726 C CA . SER A 1 91 ? -9.595 -4.358 -15.783 1.00 59.44 91 SER A CA 1
ATOM 727 C C . SER A 1 91 ? -8.107 -4.373 -15.419 1.00 59.44 91 SER A C 1
ATOM 729 O O . SER A 1 91 ? -7.525 -3.326 -15.126 1.00 59.44 91 SER A O 1
ATOM 731 N N . GLY A 1 92 ? -7.482 -5.549 -15.525 1.00 67.75 92 GLY A N 1
ATOM 732 C CA . GLY A 1 92 ? -6.031 -5.730 -15.426 1.00 67.75 92 GLY A CA 1
ATOM 733 C C . GLY A 1 92 ? -5.442 -5.266 -14.092 1.00 67.75 92 GLY A C 1
ATOM 734 O O . GLY A 1 92 ? -6.038 -5.442 -13.033 1.00 67.75 92 GLY A O 1
ATOM 735 N N . PHE A 1 93 ? -4.269 -4.638 -14.152 1.00 68.56 93 PHE A N 1
ATOM 736 C CA . PHE A 1 93 ? -3.530 -4.169 -12.975 1.00 68.56 93 PHE A CA 1
ATOM 737 C C . PHE A 1 93 ? -4.227 -3.048 -12.172 1.00 68.56 93 PHE A C 1
ATOM 739 O O . PHE A 1 93 ? -3.832 -2.750 -11.047 1.00 68.56 93 PHE A O 1
ATOM 746 N N . GLY A 1 94 ? -5.288 -2.442 -12.717 1.00 66.25 94 GLY A N 1
ATOM 747 C CA . GLY A 1 94 ? -6.133 -1.491 -11.990 1.00 66.25 94 GLY A CA 1
ATOM 748 C C . GLY A 1 94 ? -7.101 -2.144 -10.994 1.00 66.25 94 GLY A C 1
ATOM 749 O O . GLY A 1 94 ? -7.735 -1.432 -10.220 1.00 66.25 94 GLY A O 1
ATOM 750 N N . ASP A 1 95 ? -7.238 -3.477 -10.990 1.00 78.56 95 ASP A N 1
ATOM 751 C CA . ASP A 1 95 ? -8.131 -4.168 -10.058 1.00 78.56 95 ASP A CA 1
ATOM 752 C C . ASP A 1 95 ? -7.497 -4.322 -8.668 1.00 78.56 95 ASP A C 1
ATOM 754 O O . ASP A 1 95 ? -6.732 -5.251 -8.391 1.00 78.56 95 ASP A O 1
ATOM 758 N N . PHE A 1 96 ? -7.878 -3.428 -7.754 1.00 78.38 96 PHE A N 1
ATOM 759 C CA . PHE A 1 96 ? -7.453 -3.458 -6.353 1.00 78.38 96 PHE A CA 1
ATOM 760 C C . PHE A 1 96 ? -7.748 -4.795 -5.654 1.00 78.38 96 PHE A C 1
ATOM 762 O O . PHE A 1 96 ? -7.009 -5.201 -4.754 1.00 78.38 96 PHE A O 1
ATOM 769 N N . ARG A 1 97 ? -8.785 -5.529 -6.088 1.00 76.12 97 ARG A N 1
ATOM 770 C CA . ARG A 1 97 ? -9.135 -6.837 -5.512 1.00 76.12 97 ARG A CA 1
ATOM 771 C C . ARG A 1 97 ? -8.092 -7.909 -5.824 1.00 76.12 97 ARG A C 1
ATOM 773 O O . ARG A 1 97 ? -7.986 -8.868 -5.067 1.00 76.12 97 ARG A O 1
ATOM 780 N N . GLY A 1 98 ? -7.310 -7.749 -6.894 1.00 83.81 98 GLY A N 1
ATOM 781 C CA . GLY A 1 98 ? -6.173 -8.618 -7.209 1.00 83.81 98 GLY A CA 1
ATOM 782 C C . GLY A 1 98 ? -4.908 -8.279 -6.412 1.00 83.81 98 GLY A C 1
ATOM 783 O O . GLY A 1 98 ? -4.095 -9.165 -6.140 1.00 83.81 98 GLY A O 1
ATOM 784 N N . ILE A 1 99 ? -4.767 -7.019 -5.988 1.00 88.31 99 ILE A N 1
ATOM 785 C CA . ILE A 1 99 ? -3.566 -6.486 -5.330 1.00 88.31 99 ILE A CA 1
ATOM 786 C C . ILE A 1 99 ? -3.426 -6.981 -3.894 1.00 88.31 99 ILE A C 1
ATOM 788 O O . ILE A 1 99 ? -2.359 -7.459 -3.518 1.00 88.31 99 ILE A O 1
ATOM 792 N N . LEU A 1 100 ? -4.484 -6.913 -3.083 1.00 90.19 100 LEU A N 1
ATOM 793 C CA . LEU A 1 100 ? -4.378 -7.321 -1.677 1.00 90.19 100 LEU A CA 1
ATOM 794 C C . LEU A 1 100 ? -4.038 -8.812 -1.509 1.00 90.19 100 LEU A C 1
ATOM 796 O O . LEU A 1 100 ? -3.102 -9.114 -0.770 1.00 90.19 100 LEU A O 1
ATOM 800 N N . PRO A 1 101 ? -4.672 -9.754 -2.238 1.00 91.50 101 PRO A N 1
ATOM 801 C CA . PRO A 1 101 ? -4.253 -11.152 -2.200 1.00 91.50 101 PRO A CA 1
ATOM 802 C C . PRO A 1 101 ? -2.823 -11.368 -2.711 1.00 91.50 101 PRO A C 1
ATOM 804 O O . PRO A 1 101 ? -2.167 -12.321 -2.292 1.00 91.50 101 PRO A O 1
ATOM 807 N N . ALA A 1 102 ? -2.337 -10.532 -3.635 1.00 93.12 102 ALA A N 1
ATOM 808 C CA . ALA A 1 102 ? -0.949 -10.584 -4.087 1.00 93.12 102 ALA A CA 1
ATOM 809 C C . ALA A 1 102 ? 0.017 -10.170 -2.967 1.00 93.12 102 ALA A C 1
ATOM 811 O O . ALA A 1 102 ? 0.980 -10.891 -2.709 1.00 93.12 102 ALA A O 1
ATOM 812 N N . ILE A 1 103 ? -0.282 -9.082 -2.249 1.00 93.88 103 ILE A N 1
ATOM 813 C CA . ILE A 1 103 ? 0.475 -8.664 -1.060 1.00 93.88 103 ILE A CA 1
ATOM 814 C C . ILE A 1 103 ? 0.474 -9.785 -0.013 1.00 93.88 103 ILE A C 1
ATOM 816 O O . ILE A 1 103 ? 1.545 -10.175 0.444 1.00 93.88 103 ILE A O 1
ATOM 820 N N . ASP A 1 104 ? -0.683 -10.372 0.303 1.00 95.06 104 ASP A N 1
ATOM 821 C CA . ASP A 1 104 ? -0.792 -11.462 1.284 1.00 95.06 104 ASP A CA 1
ATOM 822 C C . ASP A 1 104 ? 0.073 -12.672 0.911 1.00 95.06 104 ASP A C 1
ATOM 824 O O . ASP A 1 104 ? 0.793 -13.210 1.756 1.00 95.06 104 ASP A O 1
ATOM 828 N N . ARG A 1 105 ? 0.073 -13.079 -0.367 1.00 95.56 105 ARG A N 1
ATOM 829 C CA . ARG A 1 105 ? 0.941 -14.162 -0.858 1.00 95.56 105 ARG A CA 1
ATOM 830 C C . ARG A 1 105 ? 2.422 -13.823 -0.703 1.00 95.56 105 ARG A C 1
ATOM 832 O O . ARG A 1 105 ? 3.184 -14.681 -0.263 1.00 95.56 105 ARG A O 1
ATOM 839 N N . LEU A 1 106 ? 2.829 -12.600 -1.040 1.00 95.06 106 LEU A N 1
ATOM 840 C CA . LEU A 1 106 ? 4.223 -12.161 -0.924 1.00 95.06 106 LEU A CA 1
ATOM 841 C C . LEU A 1 106 ? 4.670 -12.085 0.540 1.00 95.06 106 LEU A C 1
ATOM 843 O O . LEU A 1 106 ? 5.727 -12.604 0.884 1.00 95.06 106 LEU A O 1
ATOM 847 N N . MET A 1 107 ? 3.838 -11.533 1.425 1.00 93.88 107 MET A N 1
ATOM 848 C CA . MET A 1 107 ? 4.122 -11.484 2.864 1.00 93.88 107 MET A CA 1
ATOM 849 C C . MET A 1 107 ? 4.121 -12.879 3.490 1.00 93.88 107 MET A C 1
ATOM 851 O O . MET A 1 107 ? 4.891 -13.150 4.408 1.00 93.88 107 MET A O 1
ATOM 855 N N . THR A 1 108 ? 3.309 -13.803 2.976 1.00 95.19 108 THR A N 1
ATOM 856 C CA . THR A 1 108 ? 3.342 -15.209 3.399 1.00 95.19 108 THR A CA 1
ATOM 857 C C . THR A 1 108 ? 4.652 -15.896 3.019 1.00 95.19 108 THR A C 1
ATOM 859 O O . THR A 1 108 ? 5.144 -16.702 3.802 1.00 95.19 108 THR A O 1
ATOM 862 N N . ARG A 1 109 ? 5.236 -15.552 1.865 1.00 94.81 109 ARG A N 1
ATOM 863 C CA . ARG A 1 109 ? 6.552 -16.040 1.411 1.00 94.81 109 ARG A CA 1
ATOM 864 C C . ARG A 1 109 ? 7.739 -15.309 2.053 1.00 94.81 109 ARG A C 1
ATOM 866 O O . ARG A 1 109 ? 8.871 -15.578 1.671 1.00 94.81 109 ARG A O 1
ATOM 873 N N . ASP A 1 110 ? 7.480 -14.410 3.004 1.00 90.94 110 ASP A N 1
ATOM 874 C CA . ASP A 1 110 ? 8.480 -13.568 3.669 1.00 90.94 110 ASP A CA 1
ATOM 875 C C . ASP A 1 110 ? 9.318 -12.727 2.682 1.00 90.94 110 ASP A C 1
ATOM 877 O O . ASP A 1 110 ? 10.496 -12.449 2.913 1.00 90.94 110 ASP A O 1
ATOM 881 N N . GLU A 1 111 ? 8.690 -12.289 1.583 1.00 92.25 111 GLU A N 1
ATOM 882 C CA . GLU A 1 111 ? 9.319 -11.392 0.615 1.00 92.25 111 GLU A CA 1
ATOM 883 C C . GLU A 1 111 ? 9.685 -10.058 1.298 1.00 92.25 111 GLU A C 1
ATOM 885 O O . GLU A 1 111 ? 8.843 -9.466 1.990 1.00 92.25 111 GLU A O 1
ATOM 890 N N . PRO A 1 112 ? 10.917 -9.547 1.131 1.00 89.25 112 PRO A N 1
ATOM 891 C CA . PRO A 1 112 ? 11.341 -8.327 1.801 1.00 89.25 112 PRO A CA 1
ATOM 892 C C . PRO A 1 112 ? 10.547 -7.115 1.299 1.00 89.25 112 PRO A C 1
ATOM 894 O O . PRO A 1 112 ? 10.629 -6.733 0.134 1.00 89.25 112 PRO A O 1
ATOM 897 N N . ALA A 1 113 ? 9.830 -6.458 2.213 1.00 92.50 113 ALA A N 1
ATOM 898 C CA . ALA A 1 113 ? 9.093 -5.231 1.932 1.00 92.50 113 ALA A CA 1
ATOM 899 C C . ALA A 1 113 ? 9.318 -4.175 3.015 1.00 92.50 113 ALA A C 1
ATOM 901 O O . ALA A 1 113 ? 9.090 -4.403 4.214 1.00 92.50 113 ALA A O 1
ATOM 902 N N . SER A 1 114 ? 9.737 -2.985 2.586 1.00 95.19 114 SER A N 1
ATOM 903 C CA . SER A 1 114 ? 9.760 -1.807 3.448 1.00 95.19 114 SER A CA 1
ATOM 904 C C . SER A 1 114 ? 8.337 -1.290 3.696 1.00 95.19 114 SER A C 1
ATOM 906 O O . SER A 1 114 ? 7.410 -1.579 2.938 1.00 95.19 114 SER A O 1
ATOM 908 N N . ASP A 1 115 ? 8.155 -0.488 4.747 1.00 94.75 115 ASP A N 1
ATOM 909 C CA . ASP A 1 115 ? 6.867 0.177 4.993 1.00 94.75 115 ASP A CA 1
ATOM 910 C C . ASP A 1 115 ? 6.456 1.045 3.800 1.00 94.75 115 ASP A C 1
ATOM 912 O O . ASP A 1 115 ? 5.295 1.061 3.405 1.00 94.75 115 ASP A O 1
ATOM 916 N N . SER A 1 116 ? 7.420 1.758 3.213 1.00 95.81 116 SER A N 1
ATOM 917 C CA . SER A 1 116 ? 7.191 2.633 2.066 1.00 95.81 116 SER A CA 1
ATOM 918 C C . SER A 1 116 ? 6.730 1.846 0.843 1.00 95.81 116 SER A C 1
ATOM 920 O O . SER A 1 116 ? 5.853 2.317 0.126 1.00 95.81 116 SER A O 1
ATOM 922 N N . ALA A 1 117 ? 7.268 0.642 0.625 1.00 96.44 117 ALA A N 1
ATOM 923 C CA . ALA A 1 117 ? 6.847 -0.236 -0.461 1.00 96.44 117 ALA A CA 1
ATOM 924 C C . ALA A 1 117 ? 5.405 -0.732 -0.273 1.00 96.44 117 ALA A C 1
ATOM 926 O O . ALA A 1 117 ? 4.630 -0.721 -1.224 1.00 96.44 117 ALA A O 1
ATOM 927 N N . LEU A 1 118 ? 5.014 -1.107 0.951 1.00 95.19 118 LEU A N 1
ATOM 928 C CA . LEU A 1 118 ? 3.637 -1.523 1.257 1.00 95.19 118 LEU A CA 1
ATOM 929 C C . LEU A 1 118 ? 2.639 -0.373 1.079 1.00 95.19 118 LEU A C 1
ATOM 931 O O . LEU A 1 118 ? 1.591 -0.550 0.459 1.00 95.19 118 LEU A O 1
ATOM 935 N N . LEU A 1 119 ? 2.987 0.823 1.563 1.00 95.19 119 LEU A N 1
ATOM 936 C CA . LEU A 1 119 ? 2.180 2.029 1.361 1.00 95.19 119 LEU A CA 1
ATOM 937 C C . LEU A 1 119 ? 2.095 2.412 -0.125 1.00 95.19 119 LEU A C 1
ATOM 939 O O . LEU A 1 119 ? 1.037 2.803 -0.607 1.00 95.19 119 LEU A O 1
ATOM 943 N N . ALA A 1 120 ? 3.184 2.265 -0.879 1.00 96.31 120 ALA A N 1
ATOM 944 C CA . ALA A 1 120 ? 3.160 2.473 -2.320 1.00 96.31 120 ALA A CA 1
ATOM 945 C C . ALA A 1 120 ? 2.284 1.429 -3.034 1.00 96.31 120 ALA A C 1
ATOM 947 O O . ALA A 1 120 ? 1.565 1.785 -3.963 1.00 96.31 120 ALA A O 1
ATOM 948 N N . ALA A 1 121 ? 2.278 0.170 -2.583 1.00 94.62 121 ALA A N 1
ATOM 949 C CA . ALA A 1 121 ? 1.509 -0.908 -3.206 1.00 94.62 121 ALA A CA 1
ATOM 950 C C . ALA A 1 121 ? -0.004 -0.664 -3.160 1.00 94.62 121 ALA A C 1
ATOM 952 O O . ALA A 1 121 ? -0.690 -0.940 -4.143 1.00 94.62 121 ALA A O 1
ATOM 953 N N . ILE A 1 122 ? -0.526 -0.089 -2.071 1.00 92.19 122 ILE A N 1
ATOM 954 C CA . ILE A 1 122 ? -1.953 0.264 -1.988 1.00 92.19 122 ILE A CA 1
ATOM 955 C C . ILE A 1 122 ? -2.329 1.464 -2.872 1.00 92.19 122 ILE A C 1
ATOM 957 O O . ILE A 1 122 ? -3.472 1.564 -3.309 1.00 92.19 122 ILE A O 1
ATOM 961 N N . LEU A 1 123 ? -1.383 2.362 -3.164 1.00 93.06 123 LEU A N 1
ATOM 962 C CA . LEU A 1 123 ? -1.602 3.549 -4.006 1.00 93.06 123 LEU A CA 1
ATOM 963 C C . LEU A 1 123 ? -1.346 3.283 -5.492 1.00 93.06 123 LEU A C 1
ATOM 965 O O . LEU A 1 123 ? -1.790 4.042 -6.354 1.00 93.06 123 LEU A O 1
ATOM 969 N N . LEU A 1 124 ? -0.628 2.208 -5.799 1.00 92.62 124 LEU A N 1
ATOM 970 C CA . LEU A 1 124 ? -0.169 1.889 -7.140 1.00 92.62 124 LEU A CA 1
ATOM 971 C C . LEU A 1 124 ? -1.308 1.770 -8.172 1.00 92.62 124 LEU A C 1
ATOM 973 O O . LEU A 1 124 ? -1.180 2.378 -9.238 1.00 92.62 124 LEU A O 1
ATOM 977 N N . PRO A 1 125 ? -2.451 1.113 -7.882 1.00 91.06 125 PRO A N 1
ATOM 978 C CA . PRO A 1 125 ? -3.562 1.056 -8.833 1.00 91.06 125 PRO A CA 1
ATOM 979 C C . PRO A 1 125 ? -4.126 2.434 -9.184 1.00 91.06 125 PRO A C 1
ATOM 981 O O . PRO A 1 125 ? -4.452 2.677 -10.343 1.00 91.06 125 PRO A O 1
ATOM 984 N N . ARG A 1 126 ? -4.184 3.367 -8.222 1.00 90.94 126 ARG A N 1
ATOM 985 C CA . ARG A 1 126 ? -4.669 4.736 -8.459 1.00 90.94 126 ARG A CA 1
ATOM 986 C C . ARG A 1 126 ? -3.801 5.443 -9.491 1.00 90.94 126 ARG A C 1
ATOM 988 O O . ARG A 1 126 ? -4.309 5.944 -10.491 1.00 90.94 126 ARG A O 1
ATOM 995 N N . VAL A 1 127 ? -2.489 5.448 -9.257 1.00 92.06 127 VAL A N 1
ATOM 996 C CA . VAL A 1 127 ? -1.507 6.074 -10.154 1.00 92.06 127 VAL A CA 1
ATOM 997 C C . VAL A 1 127 ? -1.546 5.415 -11.533 1.00 92.06 127 VAL A C 1
ATOM 999 O O . VAL A 1 127 ? -1.508 6.107 -12.551 1.00 92.06 127 VAL A O 1
ATOM 1002 N N . TRP A 1 128 ? -1.669 4.087 -11.581 1.00 90.06 128 TRP A N 1
ATOM 1003 C CA . TRP A 1 128 ? -1.769 3.345 -12.834 1.00 90.06 128 TRP A CA 1
ATOM 1004 C C . TRP A 1 128 ? -3.012 3.739 -13.640 1.00 90.06 128 TRP A C 1
ATOM 1006 O O . TRP A 1 128 ? -2.895 4.074 -14.817 1.00 90.06 128 TRP A O 1
ATOM 1016 N N . ILE A 1 129 ? -4.187 3.774 -13.004 1.00 88.50 129 ILE A N 1
ATOM 1017 C CA . ILE A 1 129 ? -5.449 4.181 -13.639 1.00 88.50 129 ILE A CA 1
ATOM 1018 C C . ILE A 1 129 ? -5.359 5.622 -14.151 1.00 88.50 129 ILE A C 1
ATOM 1020 O O . ILE A 1 129 ? -5.741 5.890 -15.291 1.00 88.50 129 ILE A O 1
ATOM 1024 N N . GLN A 1 130 ? -4.824 6.545 -13.346 1.00 90.19 130 GLN A N 1
ATOM 1025 C CA . GLN A 1 130 ? -4.647 7.947 -13.738 1.00 90.19 130 GLN A CA 1
ATOM 1026 C C . GLN A 1 130 ? -3.716 8.088 -14.945 1.00 90.19 130 GLN A C 1
ATOM 1028 O O . GLN A 1 130 ? -4.032 8.815 -15.888 1.00 90.19 130 GLN A O 1
ATOM 1033 N N . ARG A 1 131 ? -2.599 7.350 -14.953 1.00 90.81 131 ARG A N 1
ATOM 1034 C CA . ARG A 1 131 ? -1.686 7.294 -16.096 1.00 90.81 131 ARG A CA 1
ATOM 1035 C C . ARG A 1 131 ? -2.393 6.773 -17.347 1.00 90.81 131 ARG A C 1
ATOM 1037 O O . ARG A 1 131 ? -2.335 7.439 -18.374 1.00 90.81 131 ARG A O 1
ATOM 1044 N N . CYS A 1 132 ? -3.055 5.618 -17.266 1.00 89.19 132 CYS A N 1
ATOM 1045 C CA . CYS A 1 132 ? -3.727 5.009 -18.415 1.00 89.19 132 CYS A CA 1
ATOM 1046 C C . CYS A 1 132 ? -4.835 5.906 -18.976 1.00 89.19 132 CYS A C 1
ATOM 1048 O O . CYS A 1 132 ? -4.955 6.038 -20.191 1.00 89.19 132 CYS A O 1
ATOM 1050 N N . ARG A 1 133 ? -5.618 6.558 -18.106 1.00 89.50 133 ARG A N 1
ATOM 1051 C CA . ARG A 1 133 ? -6.647 7.522 -18.517 1.00 89.50 133 ARG A CA 1
ATOM 1052 C C . ARG A 1 133 ? -6.032 8.670 -19.314 1.00 89.50 133 ARG A C 1
ATOM 1054 O O . ARG A 1 133 ? -6.506 8.978 -20.399 1.00 89.50 133 ARG A O 1
ATOM 1061 N N . ARG A 1 134 ? -4.942 9.248 -18.812 1.00 91.38 134 ARG A N 1
ATOM 1062 C CA . ARG A 1 134 ? -4.285 10.380 -19.464 1.00 91.38 134 ARG A CA 1
ATOM 1063 C C . ARG A 1 134 ? -3.565 9.992 -20.763 1.00 91.38 134 ARG A C 1
ATOM 1065 O O . ARG A 1 134 ? -3.622 10.742 -21.726 1.00 91.38 134 ARG A O 1
ATOM 1072 N N . GLU A 1 135 ? -2.951 8.809 -20.831 1.00 92.12 135 GLU A N 1
ATOM 1073 C CA . GLU A 1 135 ? -2.410 8.256 -22.089 1.00 92.12 135 GLU A CA 1
ATOM 1074 C C . GLU A 1 135 ? -3.517 8.052 -23.137 1.00 92.12 135 GLU A C 1
ATOM 1076 O O . GLU A 1 135 ? -3.304 8.329 -24.316 1.00 92.12 135 GLU A O 1
ATOM 1081 N N . ALA A 1 136 ? -4.709 7.610 -22.719 1.00 90.81 136 ALA A N 1
ATOM 1082 C CA . ALA A 1 136 ? -5.856 7.458 -23.612 1.00 90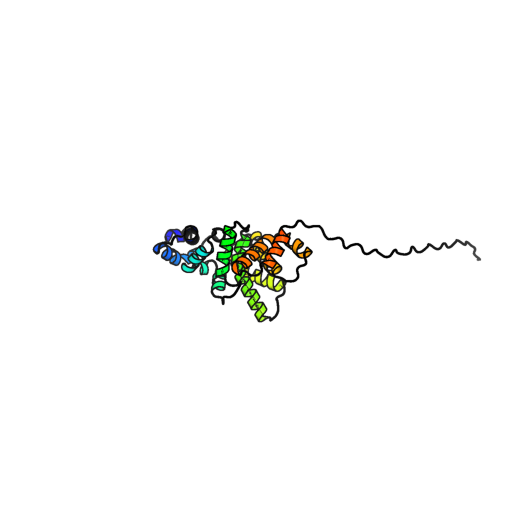.81 136 ALA A CA 1
ATOM 1083 C C . ALA A 1 136 ? -6.409 8.809 -24.105 1.00 90.81 136 ALA A C 1
ATOM 1085 O O . ALA A 1 136 ? -6.807 8.911 -25.262 1.00 90.81 136 ALA A O 1
ATOM 1086 N N . GLU A 1 137 ? -6.410 9.839 -23.254 1.00 93.12 137 GLU A N 1
ATOM 1087 C CA . GLU A 1 137 ? -6.818 11.206 -23.610 1.00 93.12 137 GLU A CA 1
ATOM 1088 C C . GLU A 1 137 ? -5.821 11.888 -24.564 1.00 93.12 137 GLU A C 1
ATOM 1090 O O . GLU A 1 137 ? -6.237 12.536 -25.523 1.00 93.12 137 GLU A O 1
ATOM 1095 N N . GLU A 1 138 ? -4.513 11.736 -24.326 1.00 93.88 138 GLU A N 1
ATOM 1096 C CA . GLU A 1 138 ? -3.455 12.336 -25.157 1.00 93.88 138 GLU A CA 1
ATOM 1097 C C . GLU A 1 138 ? -3.174 11.523 -26.441 1.00 93.88 138 GLU A C 1
ATOM 1099 O O . GLU A 1 138 ? -2.645 12.053 -27.419 1.00 93.88 138 GLU A O 1
ATOM 1104 N N . GLY A 1 139 ? -3.540 10.236 -26.471 1.00 94.12 139 GLY A N 1
ATOM 1105 C CA . GLY A 1 139 ? -3.357 9.350 -27.625 1.00 94.12 139 GLY A CA 1
ATOM 1106 C C . GLY A 1 139 ? -1.908 8.903 -27.861 1.00 94.12 139 GLY A C 1
ATOM 1107 O O . GLY A 1 139 ? -1.601 8.329 -28.907 1.00 94.12 139 GLY A O 1
ATOM 1108 N N . HIS A 1 140 ? -1.006 9.153 -26.909 1.00 90.88 140 HIS A N 1
ATOM 1109 C CA . HIS A 1 140 ? 0.393 8.732 -26.959 1.00 90.88 140 HIS A CA 1
ATOM 1110 C C . HIS A 1 140 ? 0.942 8.417 -25.555 1.00 90.88 140 HIS A C 1
ATOM 1112 O O . HIS A 1 140 ? 0.401 8.894 -24.556 1.00 90.88 140 HIS A O 1
ATOM 1118 N N . PRO A 1 141 ? 2.049 7.654 -25.444 1.00 91.31 141 PRO A N 1
ATOM 1119 C CA . PRO A 1 141 ? 2.720 7.436 -24.164 1.00 91.31 141 PRO A CA 1
ATOM 1120 C C . PRO A 1 141 ? 3.162 8.753 -23.515 1.00 91.31 141 PRO A C 1
ATOM 1122 O O . PRO A 1 141 ? 3.650 9.658 -24.199 1.00 91.31 141 PRO A O 1
ATOM 1125 N N . LEU A 1 142 ? 3.022 8.855 -22.193 1.00 93.12 142 LEU A N 1
ATOM 1126 C CA . LEU A 1 142 ? 3.393 10.063 -21.455 1.00 93.12 142 LEU A CA 1
ATOM 1127 C C . LEU A 1 142 ? 4.907 10.202 -21.286 1.00 93.12 142 LEU A C 1
ATOM 1129 O O . LEU A 1 142 ? 5.654 9.225 -21.199 1.00 93.12 142 LEU A O 1
ATOM 1133 N N . SER A 1 143 ? 5.358 11.452 -21.160 1.00 93.50 143 SER A N 1
ATOM 1134 C CA . SER A 1 143 ? 6.741 11.741 -20.782 1.00 93.50 143 SER A CA 1
ATOM 1135 C C . SER A 1 143 ? 7.022 11.318 -19.335 1.00 93.50 143 SER A C 1
ATOM 1137 O O . SER A 1 143 ? 6.129 11.322 -18.484 1.00 93.50 143 SER A O 1
ATOM 1139 N N . ARG A 1 144 ? 8.294 11.037 -19.018 1.00 92.19 144 ARG A N 1
ATOM 1140 C CA . ARG A 1 144 ? 8.720 10.716 -17.644 1.00 92.19 144 ARG A CA 1
ATOM 1141 C C . ARG A 1 144 ? 8.334 11.800 -16.640 1.00 92.19 144 ARG A C 1
ATOM 1143 O O . ARG A 1 144 ? 7.822 11.479 -15.578 1.00 92.19 144 ARG A O 1
ATOM 1150 N N . ALA A 1 145 ? 8.529 13.069 -16.999 1.00 95.00 145 ALA A N 1
ATOM 1151 C CA . ALA A 1 145 ? 8.167 14.194 -16.139 1.00 95.00 145 ALA A CA 1
ATOM 1152 C C . ALA A 1 145 ? 6.658 14.223 -15.854 1.00 95.00 145 ALA A C 1
ATOM 1154 O O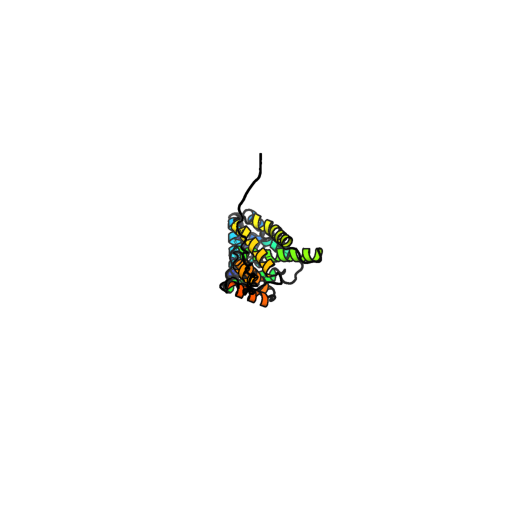 . ALA A 1 145 ? 6.244 14.462 -14.725 1.00 95.00 145 ALA A O 1
ATOM 1155 N N . THR A 1 146 ? 5.838 13.910 -16.860 1.00 95.38 146 THR A N 1
ATOM 1156 C CA . THR A 1 146 ? 4.382 13.843 -16.705 1.00 95.38 146 THR A CA 1
ATOM 1157 C C . THR A 1 146 ? 3.960 12.693 -15.788 1.00 95.38 146 THR A C 1
ATOM 1159 O O . THR A 1 146 ? 3.078 12.874 -14.956 1.00 95.38 146 THR A O 1
ATOM 1162 N N . ILE A 1 147 ? 4.596 11.522 -15.903 1.00 94.81 147 ILE A N 1
ATOM 1163 C CA . ILE A 1 147 ? 4.324 10.374 -15.022 1.00 94.81 147 ILE A CA 1
ATOM 1164 C C . ILE A 1 147 ? 4.729 10.693 -13.578 1.00 94.81 147 ILE A C 1
ATOM 1166 O O . ILE A 1 147 ? 3.969 10.410 -12.656 1.00 94.81 147 ILE A O 1
ATOM 1170 N N . GLU A 1 148 ? 5.897 11.307 -13.371 1.00 96.12 148 GLU A N 1
ATOM 1171 C CA . GLU A 1 148 ? 6.335 11.740 -12.039 1.00 96.12 148 GLU A CA 1
ATOM 1172 C C . GLU A 1 148 ? 5.357 12.741 -11.411 1.00 96.12 148 GLU A C 1
ATOM 1174 O O . GLU A 1 148 ? 5.080 12.651 -10.216 1.00 96.12 148 GLU A O 1
ATOM 1179 N N . GLU A 1 149 ? 4.790 13.648 -12.209 1.00 96.44 149 GLU A N 1
ATOM 1180 C CA . GLU A 1 149 ? 3.772 14.588 -11.738 1.00 96.44 149 GLU A CA 1
ATOM 1181 C C . GLU A 1 149 ? 2.476 13.877 -11.326 1.00 96.44 149 GLU A C 1
ATOM 1183 O O . GLU A 1 149 ? 1.958 14.138 -10.241 1.00 96.44 149 GLU A O 1
ATOM 1188 N N . ILE A 1 150 ? 1.992 12.922 -12.132 1.00 95.69 150 ILE A N 1
ATOM 1189 C CA . ILE A 1 150 ? 0.822 12.094 -11.782 1.00 95.69 150 ILE A CA 1
ATOM 1190 C C . ILE A 1 150 ? 1.063 11.354 -10.469 1.00 95.69 150 ILE A C 1
ATOM 1192 O O . ILE A 1 150 ? 0.192 11.348 -9.605 1.00 95.69 150 ILE A O 1
ATOM 1196 N N . ILE A 1 151 ? 2.249 10.760 -10.293 1.00 96.94 151 ILE A N 1
ATOM 1197 C CA . ILE A 1 151 ? 2.608 10.067 -9.052 1.00 96.94 151 ILE A CA 1
ATOM 1198 C C . ILE A 1 151 ? 2.506 11.031 -7.873 1.00 96.94 151 ILE A C 1
ATOM 1200 O O . ILE A 1 151 ? 1.813 10.726 -6.908 1.00 96.94 151 ILE A O 1
ATOM 1204 N N . ARG A 1 152 ? 3.169 12.193 -7.942 1.00 96.31 152 ARG A N 1
ATOM 1205 C CA . ARG A 1 152 ? 3.192 13.165 -6.837 1.00 96.31 152 ARG A CA 1
ATOM 1206 C C . ARG A 1 152 ? 1.789 13.646 -6.482 1.00 96.31 152 ARG A C 1
ATOM 1208 O O . ARG A 1 152 ? 1.409 13.570 -5.318 1.00 96.31 152 ARG A O 1
ATOM 1215 N N . GLN A 1 153 ? 1.005 14.059 -7.474 1.00 94.75 153 GLN A N 1
ATOM 1216 C CA . GLN A 1 153 ? -0.372 1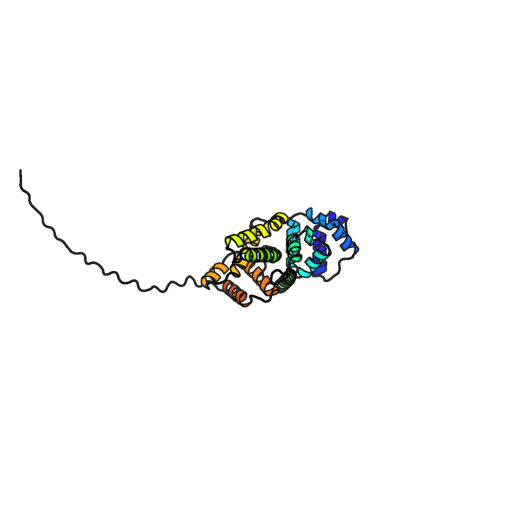4.513 -7.263 1.00 94.75 153 GLN A CA 1
ATOM 1217 C C . GLN A 1 153 ? -1.280 13.392 -6.735 1.00 94.75 153 GLN A C 1
ATOM 1219 O O . GLN A 1 153 ? -2.112 13.626 -5.861 1.00 94.75 153 GLN A O 1
ATOM 1224 N N . GLY A 1 154 ? -1.102 12.166 -7.232 1.00 92.38 154 GLY A N 1
ATOM 1225 C CA . GLY A 1 154 ? -1.904 11.004 -6.859 1.00 92.38 154 GLY A CA 1
ATOM 1226 C C . GLY A 1 154 ? -1.656 10.504 -5.436 1.00 92.38 154 GLY A C 1
ATOM 1227 O O . GLY A 1 154 ? -2.557 9.905 -4.846 1.00 92.38 154 GLY A O 1
ATOM 1228 N N . VAL A 1 155 ? -0.476 10.754 -4.857 1.00 94.50 155 VAL A N 1
ATOM 1229 C CA . VAL A 1 155 ? -0.153 10.317 -3.485 1.00 94.50 155 VAL A CA 1
ATOM 1230 C C . VAL A 1 155 ? -0.221 11.429 -2.441 1.00 94.50 155 VAL A C 1
ATOM 1232 O O . VAL A 1 155 ? -0.375 11.124 -1.261 1.00 94.50 155 VAL A O 1
ATOM 1235 N N . GLU A 1 156 ? -0.138 12.702 -2.828 1.00 93.75 156 GLU A N 1
ATOM 1236 C CA . GLU A 1 156 ? -0.094 13.829 -1.882 1.00 93.75 156 GLU A CA 1
ATOM 1237 C C . GLU A 1 156 ? -1.268 13.854 -0.874 1.00 93.75 156 GLU A C 1
ATOM 1239 O O . GLU A 1 156 ? -1.016 13.996 0.329 1.00 93.75 156 GLU A O 1
ATOM 1244 N N . PRO A 1 157 ? -2.541 13.628 -1.273 1.00 92.94 157 PRO A N 1
ATOM 1245 C CA . PRO A 1 157 ? -3.657 13.599 -0.320 1.00 92.94 157 PRO A CA 1
ATOM 1246 C C . PRO A 1 157 ? -3.546 12.477 0.721 1.00 92.94 157 PRO A C 1
ATOM 1248 O O . PRO A 1 157 ? -4.021 12.618 1.849 1.00 92.94 157 PRO A O 1
ATOM 1251 N N . PHE A 1 158 ? -2.906 11.364 0.357 1.00 93.62 158 PHE A N 1
ATOM 1252 C CA . PHE A 1 158 ? -2.627 10.260 1.267 1.00 93.62 158 PHE A CA 1
ATOM 1253 C C . PHE A 1 158 ? -1.488 10.634 2.220 1.00 93.62 158 PHE A C 1
ATOM 1255 O O . PHE A 1 158 ? -1.639 10.564 3.438 1.00 93.62 158 PHE A O 1
ATOM 1262 N N . LEU A 1 159 ? -0.352 11.084 1.682 1.00 92.81 159 LEU A N 1
ATOM 1263 C CA . LEU A 1 159 ? 0.841 11.386 2.479 1.00 92.81 159 LEU A CA 1
ATOM 1264 C C . LEU A 1 159 ? 0.589 12.494 3.512 1.00 92.81 159 LEU A C 1
ATOM 1266 O O . LEU A 1 159 ? 1.043 12.381 4.654 1.00 92.81 159 LEU A O 1
ATOM 1270 N N . SER A 1 160 ? -0.176 13.520 3.135 1.00 90.56 160 SER A N 1
ATOM 1271 C CA . SER A 1 160 ? -0.562 14.624 4.021 1.00 90.56 160 SER A CA 1
ATOM 1272 C C . SER A 1 160 ? -1.454 14.173 5.186 1.00 90.56 160 SER A C 1
ATOM 1274 O O . SER A 1 160 ? -1.260 14.631 6.311 1.00 90.56 160 SER A O 1
ATOM 1276 N N . ARG A 1 161 ? -2.374 13.224 4.962 1.00 90.94 161 ARG A N 1
ATOM 1277 C CA . ARG A 1 161 ? -3.260 12.670 6.005 1.00 90.94 161 ARG A CA 1
ATOM 1278 C C . ARG A 1 161 ? -2.518 11.815 7.027 1.00 90.94 161 ARG A C 1
ATOM 1280 O O . ARG A 1 161 ? -2.834 11.864 8.211 1.00 90.94 161 ARG A O 1
ATOM 1287 N N . PHE A 1 162 ? -1.547 11.025 6.575 1.00 87.94 162 PHE A N 1
ATOM 1288 C CA . PHE A 1 162 ? -0.823 10.068 7.416 1.00 87.94 162 PHE A CA 1
ATOM 1289 C C . PHE A 1 162 ? 0.399 10.673 8.134 1.00 87.94 162 PHE A C 1
ATOM 1291 O O . PHE A 1 162 ? 0.974 10.034 9.012 1.00 87.94 162 PHE A O 1
ATOM 1298 N N . ALA A 1 163 ? 0.772 11.922 7.828 1.00 84.00 163 ALA A N 1
ATOM 1299 C CA . ALA A 1 163 ? 1.867 12.656 8.479 1.00 84.00 163 ALA A CA 1
ATOM 1300 C C . ALA A 1 163 ? 3.191 11.864 8.545 1.00 84.00 163 ALA A C 1
ATOM 1302 O O . ALA A 1 163 ? 3.881 11.827 9.568 1.00 84.00 163 ALA A O 1
ATOM 1303 N N . LEU A 1 164 ? 3.544 11.203 7.441 1.00 89.44 164 LEU A N 1
ATOM 1304 C CA . LEU A 1 164 ? 4.796 10.459 7.328 1.00 89.44 164 LEU A CA 1
ATOM 1305 C C . LEU A 1 164 ? 6.003 11.405 7.391 1.00 89.44 164 LEU A C 1
ATOM 1307 O O . LEU A 1 164 ? 5.930 12.573 7.010 1.00 89.44 164 LEU A O 1
ATOM 1311 N N . SER A 1 165 ? 7.161 10.886 7.810 1.00 92.69 165 SER A N 1
ATOM 1312 C CA . SER A 1 165 ? 8.405 11.651 7.702 1.00 92.69 165 SER A CA 1
ATOM 1313 C C . SER A 1 165 ? 8.738 11.944 6.236 1.00 92.69 165 SER A C 1
ATOM 1315 O O . SER A 1 165 ? 8.486 11.115 5.360 1.00 92.69 165 SER A O 1
ATOM 1317 N N . ASN A 1 166 ? 9.402 13.073 5.969 1.00 93.38 166 ASN A N 1
ATOM 1318 C CA . ASN A 1 166 ? 9.817 13.455 4.611 1.00 93.38 166 ASN A CA 1
ATOM 1319 C C . ASN A 1 166 ? 10.584 12.336 3.888 1.00 93.38 166 ASN A C 1
ATOM 1321 O O . ASN A 1 166 ? 10.390 12.112 2.697 1.00 93.38 166 ASN A O 1
ATOM 1325 N N . ALA A 1 167 ? 11.431 11.598 4.613 1.00 94.12 167 ALA A N 1
ATOM 1326 C CA . ALA A 1 167 ? 12.185 10.479 4.059 1.00 94.12 167 ALA A CA 1
ATOM 1327 C C . ALA A 1 167 ? 11.287 9.297 3.649 1.00 94.12 167 ALA A C 1
ATOM 1329 O O . ALA A 1 167 ? 11.553 8.663 2.627 1.00 94.12 167 ALA A O 1
ATOM 1330 N N . LYS A 1 168 ? 10.235 9.004 4.428 1.00 94.38 168 LYS A N 1
ATOM 1331 C CA . LYS A 1 168 ? 9.265 7.939 4.134 1.00 94.38 168 LYS A CA 1
ATOM 1332 C C . LYS A 1 168 ? 8.340 8.353 2.985 1.00 94.38 168 LYS A C 1
ATOM 1334 O O . LYS A 1 168 ? 8.198 7.585 2.041 1.00 94.38 168 LYS A O 1
ATOM 1339 N N . SER A 1 169 ? 7.835 9.588 2.988 1.00 95.56 169 SER A N 1
ATOM 1340 C CA . SER A 1 169 ? 7.077 10.164 1.865 1.00 95.56 169 SER A CA 1
ATOM 1341 C C . SER A 1 169 ? 7.864 10.117 0.554 1.00 95.56 169 SER A C 1
ATOM 1343 O O . SER A 1 169 ? 7.362 9.632 -0.459 1.00 95.56 169 SER A O 1
ATOM 1345 N N . ALA A 1 170 ? 9.133 10.537 0.581 1.00 96.06 170 ALA A N 1
ATOM 1346 C CA . ALA A 1 170 ? 10.009 10.458 -0.584 1.00 96.06 170 ALA A CA 1
ATOM 1347 C C . ALA A 1 170 ? 10.229 9.010 -1.045 1.00 96.06 170 ALA A C 1
ATOM 1349 O O . ALA A 1 170 ? 10.231 8.757 -2.242 1.00 96.06 170 ALA A O 1
ATOM 1350 N N . ALA A 1 171 ? 10.371 8.056 -0.120 1.00 97.00 171 ALA A N 1
ATOM 1351 C CA . ALA A 1 171 ? 10.531 6.644 -0.464 1.00 97.00 171 ALA A CA 1
ATOM 1352 C C . ALA A 1 171 ? 9.275 6.040 -1.122 1.00 97.00 171 ALA A C 1
ATOM 1354 O O . ALA A 1 171 ? 9.414 5.271 -2.067 1.00 97.00 171 ALA A O 1
ATOM 1355 N N . VAL A 1 172 ? 8.065 6.416 -0.685 1.00 97.50 172 VAL A N 1
ATOM 1356 C CA . VAL A 1 172 ? 6.805 6.002 -1.340 1.00 97.50 172 VAL A CA 1
ATOM 1357 C C . VAL A 1 172 ? 6.770 6.491 -2.791 1.00 97.50 172 VAL A C 1
ATOM 1359 O O . VAL A 1 172 ? 6.514 5.711 -3.708 1.00 97.50 172 VAL A O 1
ATOM 1362 N N . VAL A 1 173 ? 7.087 7.770 -3.012 1.00 97.56 173 VAL A N 1
ATOM 1363 C CA . VAL A 1 173 ? 7.157 8.363 -4.358 1.00 97.56 173 VAL A CA 1
ATOM 1364 C C . VAL A 1 173 ? 8.248 7.693 -5.200 1.00 97.56 173 VAL A C 1
ATOM 1366 O O . VAL A 1 173 ? 7.994 7.295 -6.334 1.00 97.56 173 VAL A O 1
ATOM 1369 N N . ASP A 1 174 ? 9.449 7.523 -4.643 1.00 97.44 174 ASP A N 1
ATOM 1370 C CA . ASP A 1 174 ? 10.591 6.883 -5.305 1.00 97.44 174 ASP A CA 1
ATOM 1371 C C . ASP A 1 174 ? 10.267 5.444 -5.744 1.00 97.44 174 ASP A C 1
ATOM 1373 O O . ASP A 1 174 ? 10.671 5.037 -6.837 1.00 97.44 174 ASP A O 1
ATOM 1377 N N . ALA A 1 175 ? 9.538 4.681 -4.921 1.00 98.00 175 ALA A N 1
ATOM 1378 C CA . ALA A 1 175 ? 9.115 3.318 -5.230 1.00 98.00 175 ALA A CA 1
ATOM 1379 C C . ALA A 1 175 ? 8.191 3.285 -6.456 1.00 98.00 175 ALA A C 1
ATOM 1381 O O . ALA A 1 175 ? 8.439 2.527 -7.396 1.00 98.00 175 ALA A O 1
ATOM 1382 N N . LEU A 1 176 ? 7.180 4.160 -6.489 1.00 97.56 176 LEU A N 1
ATOM 1383 C CA . LEU A 1 176 ? 6.247 4.290 -7.613 1.00 97.56 176 LEU A CA 1
ATOM 1384 C C . LEU A 1 176 ? 6.968 4.736 -8.893 1.00 97.56 176 LEU A C 1
ATOM 1386 O O . LEU A 1 176 ? 6.786 4.133 -9.951 1.00 97.56 176 LEU A O 1
ATOM 1390 N N . ILE A 1 177 ? 7.851 5.737 -8.803 1.00 96.75 177 ILE A N 1
ATOM 1391 C CA . ILE A 1 177 ? 8.676 6.174 -9.940 1.00 96.75 177 ILE A CA 1
ATOM 1392 C C . ILE A 1 177 ? 9.532 5.011 -10.439 1.00 96.75 177 ILE A C 1
ATOM 1394 O O . ILE A 1 177 ? 9.621 4.763 -11.642 1.00 96.75 177 ILE A O 1
ATOM 1398 N N . GLY A 1 178 ? 10.170 4.286 -9.522 1.00 96.12 178 GLY A N 1
ATOM 1399 C CA . GLY A 1 178 ? 11.001 3.143 -9.856 1.00 96.12 178 GLY A CA 1
ATOM 1400 C C . GLY A 1 178 ? 10.234 2.060 -10.599 1.00 96.12 178 GLY A C 1
ATOM 1401 O O . GLY A 1 178 ? 10.692 1.613 -11.649 1.00 96.12 178 GLY A O 1
ATOM 1402 N N . PHE A 1 179 ? 9.051 1.707 -10.101 1.00 96.25 179 PHE A N 1
ATOM 1403 C CA . PHE A 1 179 ? 8.153 0.749 -10.731 1.00 96.25 179 PHE A CA 1
ATOM 1404 C C . PHE A 1 179 ? 7.805 1.160 -12.167 1.00 96.25 179 PHE A C 1
ATOM 1406 O O . PHE A 1 179 ? 7.993 0.382 -13.104 1.00 96.25 179 PHE A O 1
ATOM 1413 N N . HIS A 1 180 ? 7.373 2.409 -12.369 1.00 93.44 180 HIS A N 1
ATOM 1414 C CA . HIS A 1 180 ? 7.018 2.902 -13.700 1.00 93.44 180 HIS A CA 1
ATOM 1415 C C . HIS A 1 180 ? 8.210 2.878 -14.659 1.00 93.44 180 HIS A C 1
ATOM 1417 O O . HIS A 1 180 ? 8.061 2.496 -15.818 1.00 93.44 180 HIS A O 1
ATOM 1423 N N . ARG A 1 181 ? 9.410 3.200 -14.166 1.00 93.00 181 ARG A N 1
ATOM 1424 C CA . ARG A 1 181 ? 10.646 3.109 -14.951 1.00 93.00 181 ARG A CA 1
ATOM 1425 C C . ARG A 1 181 ? 11.008 1.675 -15.324 1.00 93.00 181 ARG A C 1
ATOM 1427 O O . ARG A 1 181 ? 11.512 1.449 -16.421 1.00 93.00 181 ARG A O 1
ATOM 1434 N N . MET A 1 182 ? 10.763 0.713 -14.439 1.00 93.56 182 MET A N 1
ATOM 1435 C CA . MET A 1 182 ? 10.981 -0.709 -14.723 1.00 93.56 182 MET A CA 1
ATOM 1436 C C . MET A 1 182 ? 10.027 -1.249 -15.793 1.00 93.56 182 MET A C 1
ATOM 1438 O O . MET A 1 182 ? 10.386 -2.200 -16.483 1.00 93.56 182 MET A O 1
ATOM 1442 N N . CYS A 1 183 ? 8.855 -0.626 -15.951 1.00 90.44 183 CYS A N 1
ATOM 1443 C CA . CYS A 1 183 ? 7.888 -0.935 -17.006 1.00 90.44 183 CYS A CA 1
ATOM 1444 C C . CYS A 1 183 ? 8.243 -0.304 -18.366 1.00 90.44 183 CYS A C 1
ATOM 1446 O O . CYS A 1 183 ? 7.617 -0.638 -19.371 1.00 90.44 183 CYS A O 1
ATOM 1448 N N . GLU A 1 184 ? 9.199 0.630 -18.427 1.00 88.00 184 GLU A N 1
ATOM 1449 C CA . GLU A 1 184 ? 9.625 1.218 -19.699 1.00 88.00 184 GLU A CA 1
ATOM 1450 C C . GLU A 1 184 ? 10.369 0.181 -20.558 1.00 88.00 184 GLU A C 1
ATOM 1452 O O . GLU A 1 184 ? 11.183 -0.590 -20.037 1.00 88.00 184 GLU A O 1
ATOM 1457 N N . PRO A 1 185 ? 10.152 0.170 -21.883 1.00 80.56 185 PRO A N 1
ATOM 1458 C CA . PRO A 1 185 ? 10.870 -0.734 -22.768 1.00 80.56 185 PRO A CA 1
ATOM 1459 C C . PRO A 1 185 ? 12.337 -0.290 -22.955 1.00 80.56 185 PRO A C 1
ATOM 1461 O O . PRO A 1 185 ? 12.722 0.829 -22.626 1.00 80.56 185 PRO A O 1
ATOM 1464 N N . GLN A 1 186 ? 13.148 -1.158 -23.574 1.00 79.62 186 GLN A N 1
ATOM 1465 C CA . GLN A 1 186 ? 14.486 -0.825 -24.109 1.00 79.62 186 GLN A CA 1
ATOM 1466 C C . GLN A 1 186 ? 15.586 -0.534 -23.071 1.00 79.62 186 GLN A C 1
ATOM 1468 O O . GLN A 1 186 ? 16.420 0.360 -23.233 1.00 79.62 186 GLN A O 1
ATOM 1473 N N . TRP A 1 187 ? 15.659 -1.340 -22.019 1.00 89.62 187 TRP A N 1
ATOM 1474 C CA . TRP A 1 187 ? 16.788 -1.293 -21.097 1.00 89.62 187 TRP A CA 1
ATOM 1475 C C . TRP A 1 187 ? 18.003 -2.066 -21.626 1.00 89.62 187 TRP A C 1
ATOM 1477 O O . TRP A 1 187 ? 17.910 -3.248 -21.945 1.00 89.62 187 TRP A O 1
ATOM 1487 N N . THR A 1 188 ? 19.180 -1.431 -21.647 1.00 90.06 188 THR A N 1
ATOM 1488 C CA . THR A 1 188 ? 20.441 -2.167 -21.839 1.00 90.06 188 THR A CA 1
ATOM 1489 C C . THR A 1 188 ? 20.844 -2.875 -20.541 1.00 90.06 188 THR A C 1
ATOM 1491 O O . THR A 1 188 ? 20.599 -2.324 -19.461 1.00 90.06 188 THR A O 1
ATOM 1494 N N . PRO A 1 189 ? 21.538 -4.031 -20.590 1.00 88.62 189 PRO A N 1
ATOM 1495 C CA . PRO A 1 189 ? 21.985 -4.730 -19.378 1.00 88.62 189 PRO A CA 1
ATOM 1496 C C . PRO A 1 189 ? 22.794 -3.837 -18.420 1.00 88.62 189 PRO A C 1
ATOM 1498 O O . PRO A 1 189 ? 22.598 -3.859 -17.205 1.00 88.62 189 PRO A O 1
ATOM 1501 N N . ALA A 1 190 ? 23.648 -2.961 -18.963 1.00 88.81 190 ALA A N 1
ATOM 1502 C CA . ALA A 1 190 ? 24.416 -1.999 -18.173 1.00 88.81 190 ALA A CA 1
ATOM 1503 C C . ALA A 1 190 ? 23.534 -0.930 -17.501 1.00 88.81 190 ALA A C 1
ATOM 1505 O O . ALA A 1 190 ? 23.827 -0.487 -16.388 1.00 88.81 190 ALA A O 1
ATOM 1506 N N . ALA A 1 191 ? 22.456 -0.487 -18.158 1.00 90.81 191 ALA A N 1
ATOM 1507 C CA . ALA A 1 191 ? 21.502 0.439 -17.558 1.00 90.81 191 ALA A CA 1
ATOM 1508 C C . ALA A 1 191 ? 20.687 -0.231 -16.444 1.00 90.81 191 ALA A C 1
ATOM 1510 O O . ALA A 1 191 ? 20.510 0.392 -15.396 1.00 90.81 191 ALA A O 1
ATOM 1511 N N . GLN A 1 192 ? 20.271 -1.490 -16.631 1.00 91.88 192 GLN A N 1
ATOM 1512 C CA . GLN A 1 192 ? 19.550 -2.272 -15.616 1.00 91.88 192 GLN A CA 1
ATOM 1513 C C . GLN A 1 192 ? 20.397 -2.437 -14.362 1.00 91.88 192 GLN A C 1
ATOM 1515 O O . GLN A 1 192 ? 19.979 -2.038 -13.280 1.00 91.88 192 GLN A O 1
ATOM 1520 N N . ALA A 1 193 ? 21.637 -2.905 -14.514 1.00 89.31 193 ALA A N 1
ATOM 1521 C CA . ALA A 1 193 ? 22.541 -3.096 -13.385 1.00 89.31 193 ALA A CA 1
ATOM 1522 C C . ALA A 1 193 ? 22.874 -1.777 -12.662 1.00 89.31 193 ALA A C 1
ATOM 1524 O O . ALA A 1 193 ? 23.110 -1.766 -11.456 1.00 89.31 193 ALA A O 1
ATOM 1525 N N . ARG A 1 194 ? 22.881 -0.633 -13.361 1.00 91.19 194 ARG A N 1
ATOM 1526 C CA . ARG A 1 194 ? 23.041 0.687 -12.723 1.00 91.19 194 ARG A CA 1
ATOM 1527 C C . ARG A 1 194 ? 21.792 1.111 -11.956 1.00 91.19 194 ARG A C 1
ATOM 1529 O O . ARG A 1 194 ? 21.906 1.736 -10.905 1.00 91.19 194 ARG A O 1
ATOM 1536 N N . PHE A 1 195 ? 20.612 0.824 -12.496 1.00 93.50 195 PHE A N 1
ATOM 1537 C CA . PHE A 1 195 ? 19.344 1.122 -11.839 1.00 93.50 195 PHE A CA 1
ATOM 1538 C C . PHE A 1 195 ? 19.137 0.253 -10.598 1.00 93.50 195 PHE A C 1
ATOM 1540 O O . PHE A 1 195 ? 18.762 0.794 -9.563 1.00 93.50 195 PHE A O 1
ATOM 1547 N N . ALA A 1 196 ? 19.511 -1.027 -10.665 1.00 93.12 196 ALA A N 1
ATOM 1548 C CA . ALA A 1 196 ? 19.420 -1.981 -9.562 1.00 93.12 196 ALA A CA 1
ATOM 1549 C C . ALA A 1 196 ? 20.218 -1.581 -8.303 1.00 93.12 196 ALA A C 1
ATOM 1551 O O . ALA A 1 196 ? 19.917 -2.026 -7.204 1.00 93.12 196 ALA A O 1
ATOM 1552 N N . ARG A 1 197 ? 21.206 -0.683 -8.431 1.00 89.88 197 ARG A N 1
ATOM 1553 C CA . ARG A 1 197 ? 21.975 -0.133 -7.294 1.00 89.88 197 ARG A CA 1
ATOM 1554 C C . ARG A 1 197 ? 21.399 1.136 -6.687 1.00 89.88 197 ARG A C 1
ATOM 1556 O O . ARG A 1 197 ? 21.956 1.667 -5.729 1.00 89.88 197 ARG A O 1
ATOM 1563 N N . ARG A 1 198 ? 20.315 1.671 -7.245 1.00 92.50 198 ARG A N 1
ATOM 1564 C CA . ARG A 1 198 ? 19.641 2.829 -6.655 1.00 92.50 198 ARG A CA 1
ATOM 1565 C C . ARG A 1 198 ? 18.876 2.392 -5.412 1.00 92.50 198 ARG A C 1
ATOM 1567 O O . ARG A 1 198 ? 18.272 1.329 -5.399 1.00 92.50 198 ARG A O 1
ATOM 1574 N N . ARG A 1 199 ? 18.820 3.274 -4.411 1.00 89.06 199 ARG A N 1
ATOM 1575 C CA . ARG A 1 199 ? 18.084 3.051 -3.154 1.00 89.06 199 ARG A CA 1
ATOM 1576 C C . ARG A 1 199 ? 16.624 2.632 -3.373 1.00 89.06 199 ARG A C 1
ATOM 1578 O O . ARG A 1 199 ? 16.114 1.805 -2.639 1.00 89.06 199 ARG A O 1
ATOM 1585 N N . LEU A 1 200 ? 15.987 3.193 -4.399 1.00 91.88 200 LEU A N 1
ATOM 1586 C CA . LEU A 1 200 ? 14.587 2.944 -4.748 1.00 91.88 200 LEU A CA 1
ATOM 1587 C C . LEU A 1 200 ? 14.318 1.566 -5.373 1.00 91.88 200 LEU A C 1
ATOM 1589 O O . LEU A 1 200 ? 13.162 1.202 -5.550 1.00 91.88 200 LEU A O 1
ATOM 1593 N N . PHE A 1 201 ? 15.360 0.821 -5.759 1.00 95.38 201 PHE A N 1
ATOM 1594 C CA . PHE A 1 201 ? 15.199 -0.400 -6.545 1.00 95.38 201 PHE A CA 1
ATOM 1595 C C . PHE A 1 201 ? 14.445 -1.497 -5.794 1.00 95.38 201 PHE A C 1
ATOM 1597 O O . PHE A 1 201 ? 13.548 -2.094 -6.373 1.00 95.38 201 PHE A O 1
ATOM 1604 N N . ALA A 1 202 ? 14.782 -1.746 -4.527 1.00 94.81 202 ALA A N 1
ATOM 1605 C CA . ALA A 1 202 ? 14.154 -2.817 -3.753 1.00 94.81 202 ALA A CA 1
ATOM 1606 C C . ALA A 1 202 ? 12.640 -2.595 -3.609 1.00 94.81 202 ALA A C 1
ATOM 1608 O O . ALA A 1 202 ? 11.853 -3.494 -3.892 1.00 94.81 202 ALA A O 1
ATOM 1609 N N . ASP A 1 203 ? 12.233 -1.371 -3.264 1.00 96.75 203 ASP A N 1
ATOM 1610 C CA . ASP A 1 203 ? 10.818 -1.023 -3.132 1.00 96.75 203 ASP A CA 1
ATOM 1611 C C . ASP A 1 203 ? 10.099 -1.089 -4.489 1.00 96.75 203 ASP A C 1
ATOM 1613 O O . ASP A 1 203 ? 9.001 -1.627 -4.585 1.00 96.75 203 ASP A O 1
ATOM 1617 N N . ALA A 1 204 ? 10.733 -0.610 -5.563 1.00 97.38 204 ALA A N 1
ATOM 1618 C CA . ALA A 1 204 ? 10.187 -0.703 -6.916 1.00 97.38 204 ALA A CA 1
ATOM 1619 C C . ALA A 1 204 ? 10.036 -2.155 -7.406 1.00 97.38 204 ALA A C 1
ATOM 1621 O O . ALA A 1 204 ? 9.045 -2.489 -8.057 1.00 97.38 204 ALA A O 1
ATOM 1622 N N . LEU A 1 205 ? 10.995 -3.024 -7.074 1.00 96.94 205 LEU A N 1
ATOM 1623 C CA . LEU A 1 205 ? 10.945 -4.449 -7.388 1.00 96.94 205 LEU A CA 1
ATOM 1624 C C . LEU A 1 205 ? 9.812 -5.140 -6.631 1.00 96.94 205 LEU A C 1
ATOM 1626 O O . LEU A 1 205 ? 9.094 -5.935 -7.232 1.00 96.94 205 LEU A O 1
ATOM 1630 N N . PHE A 1 206 ? 9.594 -4.788 -5.361 1.00 97.00 206 PHE A N 1
ATOM 1631 C CA . PHE A 1 206 ? 8.448 -5.274 -4.596 1.00 97.00 206 PHE A CA 1
ATOM 1632 C C . PHE A 1 206 ? 7.114 -4.901 -5.262 1.00 97.00 206 PHE A C 1
ATOM 1634 O O . PHE A 1 206 ? 6.242 -5.751 -5.424 1.00 97.00 206 PHE A O 1
ATOM 1641 N N . LEU A 1 207 ? 6.963 -3.659 -5.729 1.00 96.56 207 LEU A N 1
ATOM 1642 C CA . LEU A 1 207 ? 5.770 -3.250 -6.479 1.00 96.56 207 LEU A CA 1
ATOM 1643 C C . LEU A 1 207 ? 5.594 -4.041 -7.783 1.00 96.56 207 LEU A C 1
ATOM 1645 O O . LEU A 1 207 ? 4.475 -4.397 -8.155 1.00 96.56 207 LEU A O 1
ATOM 1649 N N . PHE A 1 208 ? 6.696 -4.346 -8.469 1.00 95.50 208 PHE A N 1
ATOM 1650 C CA . PHE A 1 208 ? 6.672 -5.168 -9.676 1.00 95.50 208 PHE A CA 1
ATOM 1651 C C . PHE A 1 208 ? 6.249 -6.610 -9.364 1.00 95.50 208 PHE A C 1
ATOM 1653 O O . PHE A 1 208 ? 5.436 -7.180 -10.085 1.00 95.50 208 PHE A O 1
ATOM 1660 N N . LEU A 1 209 ? 6.729 -7.179 -8.255 1.00 95.88 209 LEU A N 1
ATOM 1661 C CA . LEU A 1 209 ? 6.293 -8.485 -7.753 1.00 95.88 209 LEU A CA 1
ATOM 1662 C C . LEU A 1 209 ? 4.791 -8.509 -7.460 1.00 95.88 209 LEU A C 1
ATOM 1664 O O . LEU A 1 209 ? 4.113 -9.447 -7.871 1.00 95.88 209 LEU A O 1
ATOM 1668 N N . VAL A 1 210 ? 4.259 -7.469 -6.806 1.00 95.00 210 VAL A N 1
ATOM 1669 C CA . VAL A 1 210 ? 2.813 -7.326 -6.556 1.00 95.00 210 VAL A CA 1
ATOM 1670 C C . VAL A 1 210 ? 2.035 -7.336 -7.873 1.00 95.00 210 VAL A C 1
ATOM 1672 O O . VAL A 1 210 ? 1.025 -8.030 -7.971 1.00 95.00 210 VAL A O 1
ATOM 1675 N N . MET A 1 211 ? 2.519 -6.623 -8.897 1.00 93.25 211 MET A N 1
ATOM 1676 C CA . MET A 1 211 ? 1.911 -6.613 -10.231 1.00 93.25 211 MET A CA 1
ATOM 1677 C C . MET A 1 211 ? 1.852 -8.001 -10.848 1.00 93.25 211 MET A C 1
ATOM 1679 O O . MET A 1 211 ? 0.766 -8.465 -11.184 1.00 93.25 211 MET A O 1
ATOM 1683 N N . VAL A 1 212 ? 2.986 -8.692 -10.914 1.00 93.44 212 VAL A N 1
ATOM 1684 C CA . VAL A 1 212 ? 3.074 -10.035 -11.496 1.00 93.44 212 VAL A CA 1
ATOM 1685 C C . VAL A 1 212 ? 2.222 -11.040 -10.714 1.00 93.44 212 VAL A C 1
ATOM 1687 O O . VAL A 1 212 ? 1.539 -11.876 -11.304 1.00 93.44 212 VAL A O 1
ATOM 1690 N N . GLU A 1 213 ? 2.199 -10.961 -9.382 1.00 93.06 213 GLU A N 1
ATOM 1691 C CA . GLU A 1 213 ? 1.354 -11.831 -8.557 1.00 93.06 213 GLU A CA 1
ATOM 1692 C C . GLU A 1 213 ? -0.142 -11.557 -8.733 1.00 93.06 213 GLU A C 1
ATOM 1694 O O . GLU A 1 213 ? -0.940 -12.491 -8.606 1.00 93.06 213 GLU A O 1
ATOM 1699 N N . ALA A 1 214 ? -0.530 -10.309 -9.006 1.00 91.44 214 ALA A N 1
ATOM 1700 C CA . ALA A 1 214 ? -1.919 -9.914 -9.209 1.00 91.44 214 ALA A CA 1
ATOM 1701 C C . ALA A 1 214 ? -2.423 -10.244 -10.623 1.00 91.44 214 ALA A C 1
ATOM 1703 O O . ALA A 1 214 ? -3.540 -10.738 -10.764 1.00 91.44 214 ALA A O 1
ATOM 1704 N N . THR A 1 215 ? -1.616 -10.000 -11.661 1.00 90.12 215 THR A N 1
ATOM 1705 C CA . THR A 1 215 ? -2.041 -10.113 -13.069 1.00 90.12 215 THR A CA 1
ATOM 1706 C C . THR A 1 215 ? -1.576 -11.389 -13.758 1.00 90.12 215 THR A C 1
ATOM 1708 O O . THR A 1 215 ? -2.170 -11.782 -14.755 1.00 90.12 215 THR A O 1
ATOM 1711 N N . ARG A 1 216 ? -0.532 -12.050 -13.237 1.00 89.50 216 ARG A N 1
ATOM 1712 C CA . ARG A 1 216 ? 0.217 -13.130 -13.913 1.00 89.50 216 ARG A CA 1
ATOM 1713 C C . ARG A 1 216 ? 0.928 -12.690 -15.197 1.00 89.50 216 ARG A C 1
ATOM 1715 O O . ARG A 1 216 ? 1.397 -13.535 -15.956 1.00 89.50 216 ARG A O 1
ATOM 1722 N N . GLU A 1 217 ? 1.061 -11.387 -15.420 1.00 89.50 217 GLU A N 1
ATOM 1723 C CA . GLU A 1 217 ? 1.751 -10.806 -16.571 1.00 89.50 217 GLU A CA 1
ATOM 1724 C C . GLU A 1 217 ? 3.118 -10.247 -16.161 1.00 89.50 217 GLU A C 1
ATOM 1726 O O . GLU A 1 217 ? 3.315 -9.848 -15.019 1.00 89.50 217 GLU A O 1
ATOM 1731 N N . GLY A 1 218 ? 4.075 -10.193 -17.095 1.00 89.38 218 GLY A N 1
ATOM 1732 C CA . GLY A 1 218 ? 5.378 -9.554 -16.858 1.00 89.38 218 GLY A CA 1
ATOM 1733 C C . GLY A 1 218 ? 6.434 -10.420 -16.159 1.00 89.38 218 GLY A C 1
ATOM 1734 O O . GLY A 1 218 ? 7.478 -9.894 -15.772 1.00 89.38 218 GLY A O 1
ATOM 1735 N N . GLN A 1 219 ? 6.212 -11.735 -16.039 1.00 93.19 219 GLN A N 1
ATOM 1736 C CA . GLN A 1 219 ? 7.140 -12.680 -15.397 1.00 93.19 219 GLN A CA 1
ATOM 1737 C C . GLN A 1 219 ? 8.565 -12.618 -15.983 1.00 93.19 219 GLN A C 1
ATOM 1739 O O . GLN A 1 219 ? 9.540 -12.547 -15.241 1.00 93.19 219 GLN A O 1
ATOM 1744 N N . GLU A 1 220 ? 8.700 -12.560 -17.310 1.00 92.12 220 GLU A N 1
ATOM 1745 C CA . GLU A 1 220 ? 10.013 -12.482 -17.972 1.00 92.12 220 GLU A CA 1
ATOM 1746 C C . GLU A 1 220 ? 10.783 -11.204 -17.596 1.00 92.12 220 GLU A C 1
ATOM 1748 O O . GLU A 1 220 ? 11.996 -11.225 -17.369 1.00 92.12 220 GLU A O 1
ATOM 1753 N N . VAL A 1 221 ? 10.070 -10.076 -17.500 1.00 92.81 221 VAL A N 1
ATOM 1754 C CA . VAL A 1 221 ? 10.645 -8.776 -17.127 1.00 92.81 221 VAL A CA 1
ATOM 1755 C C . VAL A 1 221 ? 11.049 -8.776 -15.655 1.00 92.81 221 VAL A C 1
ATOM 1757 O O . VAL A 1 221 ? 12.123 -8.274 -15.313 1.00 92.81 221 VAL A O 1
ATOM 1760 N N . LEU A 1 222 ? 10.237 -9.386 -14.790 1.00 93.75 222 LEU A N 1
ATOM 1761 C CA . LEU A 1 222 ? 10.558 -9.567 -13.378 1.00 93.75 222 LEU A CA 1
ATOM 1762 C C . LEU A 1 222 ? 11.861 -10.356 -13.196 1.00 93.75 222 LEU A C 1
ATOM 1764 O O . LEU A 1 222 ? 12.749 -9.900 -12.479 1.00 93.75 222 LEU A O 1
ATOM 1768 N N . GLU A 1 223 ? 12.023 -11.481 -13.892 1.00 93.25 223 GLU A N 1
ATOM 1769 C CA . GLU A 1 223 ? 13.236 -12.305 -13.811 1.00 93.25 223 GLU A CA 1
ATOM 1770 C C . GLU A 1 223 ? 14.489 -11.568 -14.299 1.00 93.25 223 GLU A C 1
ATOM 1772 O O . GLU A 1 223 ? 15.599 -11.811 -13.816 1.00 93.25 223 GLU A O 1
ATOM 1777 N N . ILE A 1 224 ? 14.350 -10.673 -15.282 1.00 92.31 224 ILE A N 1
ATOM 1778 C CA . ILE A 1 224 ? 15.449 -9.801 -15.714 1.00 92.31 224 ILE A CA 1
ATOM 1779 C C . ILE A 1 224 ? 15.853 -8.860 -14.575 1.00 92.31 224 ILE A C 1
ATOM 1781 O O . ILE A 1 224 ? 17.045 -8.719 -14.287 1.00 92.31 224 ILE A O 1
ATOM 1785 N N . TRP A 1 225 ? 14.881 -8.234 -13.909 1.00 94.50 225 TRP A N 1
ATOM 1786 C CA . TRP A 1 225 ? 15.151 -7.308 -12.814 1.00 94.50 225 TRP A CA 1
ATOM 1787 C C . TRP A 1 225 ? 15.699 -7.999 -11.566 1.00 94.50 225 TRP A C 1
ATOM 1789 O O . TRP A 1 225 ? 16.658 -7.493 -10.988 1.00 94.50 225 TRP A O 1
ATOM 1799 N N . GLN A 1 226 ? 15.185 -9.174 -11.202 1.00 92.88 226 GLN A N 1
ATOM 1800 C CA . GLN A 1 226 ? 15.733 -9.990 -10.112 1.00 92.88 226 GLN A CA 1
ATOM 1801 C C . GLN A 1 226 ? 17.210 -10.322 -10.370 1.00 92.88 226 GLN A C 1
ATOM 1803 O O . GLN A 1 226 ? 18.071 -9.995 -9.552 1.00 92.88 226 GLN A O 1
ATOM 1808 N N . ARG A 1 227 ? 17.544 -10.809 -11.575 1.00 91.12 227 ARG A N 1
ATOM 1809 C CA . ARG A 1 227 ? 18.941 -11.057 -11.978 1.00 91.12 227 ARG A CA 1
ATOM 1810 C C . ARG A 1 227 ? 19.805 -9.794 -11.963 1.00 91.12 227 ARG A C 1
ATOM 1812 O O . ARG A 1 227 ? 20.998 -9.869 -11.666 1.00 91.12 227 ARG A O 1
ATOM 1819 N N . ALA A 1 228 ? 19.246 -8.636 -12.314 1.00 89.38 228 ALA A N 1
ATOM 1820 C CA . ALA A 1 228 ? 19.963 -7.363 -12.251 1.00 89.38 228 ALA A CA 1
ATOM 1821 C C . ALA A 1 228 ? 20.248 -6.920 -10.804 1.00 89.38 228 ALA A C 1
ATOM 1823 O O . ALA A 1 228 ? 21.259 -6.254 -10.578 1.00 89.38 228 ALA A O 1
ATOM 1824 N N . GLY A 1 229 ? 19.391 -7.297 -9.849 1.00 86.38 229 GLY A N 1
ATOM 1825 C CA . GLY A 1 229 ? 19.578 -7.072 -8.414 1.00 86.38 229 GLY A CA 1
ATOM 1826 C C . GLY A 1 229 ? 20.595 -8.013 -7.761 1.00 86.38 229 GLY A C 1
ATOM 1827 O O . GLY A 1 229 ? 21.324 -7.589 -6.870 1.00 86.38 229 GLY A O 1
ATOM 1828 N N . GLU A 1 230 ? 20.685 -9.260 -8.228 1.00 83.44 230 GLU A N 1
ATOM 1829 C CA . GLU A 1 230 ? 21.595 -10.282 -7.682 1.00 83.44 230 GLU A CA 1
ATOM 1830 C C . GLU A 1 230 ? 23.059 -10.116 -8.125 1.00 83.44 230 GLU A C 1
ATOM 1832 O O . GLU A 1 230 ? 23.982 -10.487 -7.398 1.00 83.44 230 GLU A O 1
ATOM 1837 N N . LYS A 1 231 ? 23.306 -9.588 -9.332 1.00 63.22 231 LYS A N 1
ATOM 1838 C CA . LYS A 1 231 ? 24.656 -9.549 -9.920 1.00 63.22 231 LYS A CA 1
ATOM 1839 C C . LYS A 1 231 ? 25.556 -8.462 -9.303 1.00 63.22 231 LYS A C 1
ATOM 1841 O O . LYS A 1 231 ? 25.230 -7.275 -9.395 1.00 63.22 231 LYS A O 1
ATOM 1846 N N . PRO A 1 232 ? 26.774 -8.808 -8.831 1.00 49.28 232 PRO A N 1
ATOM 1847 C CA . PRO A 1 232 ? 27.836 -7.831 -8.611 1.00 49.28 232 PRO A CA 1
ATOM 1848 C C . PRO A 1 232 ? 28.221 -7.170 -9.944 1.00 49.28 232 PRO A C 1
ATOM 1850 O O . PRO A 1 232 ? 28.346 -7.832 -10.973 1.00 49.28 232 PRO A O 1
ATOM 1853 N N . TRP A 1 233 ? 28.408 -5.853 -9.951 1.00 42.00 233 TRP A N 1
ATOM 1854 C CA . TRP A 1 233 ? 28.756 -5.098 -11.160 1.00 42.00 233 TRP A CA 1
ATOM 1855 C C . TRP A 1 233 ? 30.133 -5.479 -11.720 1.00 42.00 233 TRP A C 1
ATOM 1857 O O . TRP A 1 233 ? 31.116 -5.324 -10.995 1.00 42.00 233 TRP A O 1
ATOM 1867 N N . PRO A 1 234 ? 30.251 -5.847 -13.010 1.00 44.50 234 PRO A N 1
ATOM 1868 C CA . PRO A 1 234 ? 31.533 -6.225 -13.609 1.00 44.50 234 PRO A CA 1
ATOM 1869 C C . PRO A 1 234 ? 32.453 -5.037 -13.961 1.00 44.50 234 PRO A C 1
ATOM 1871 O O . PRO A 1 234 ? 33.490 -5.233 -14.581 1.00 44.50 23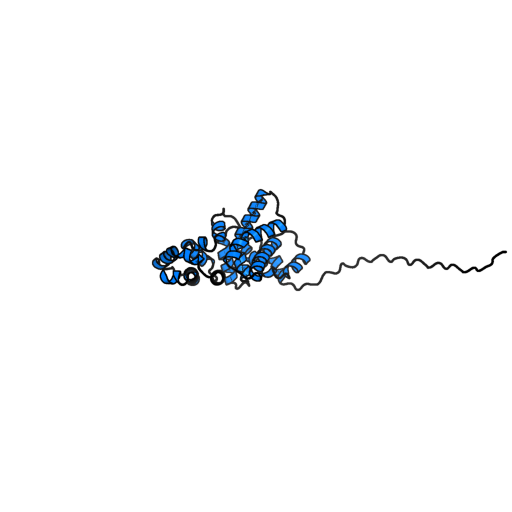4 PRO A O 1
ATOM 1874 N N . GLY A 1 235 ? 32.120 -3.803 -13.568 1.00 43.03 235 GLY A N 1
ATOM 1875 C CA . GLY A 1 235 ? 32.801 -2.611 -14.088 1.00 43.03 235 GLY A CA 1
ATOM 1876 C C . GLY A 1 235 ? 32.208 -2.174 -15.435 1.00 43.03 235 GLY A C 1
ATOM 1877 O O . GLY A 1 235 ? 31.453 -2.927 -16.048 1.00 43.03 235 GLY A O 1
ATOM 1878 N N . PRO A 1 236 ? 32.471 -0.944 -15.906 1.00 39.53 236 PRO A N 1
ATOM 1879 C CA . PRO A 1 236 ? 32.269 -0.642 -17.319 1.00 39.53 236 PRO A CA 1
ATOM 1880 C C . PRO A 1 236 ? 33.187 -1.550 -18.153 1.00 39.53 236 PRO A C 1
ATOM 1882 O O . PRO A 1 236 ? 34.382 -1.612 -17.874 1.00 39.53 236 PRO A O 1
ATOM 1885 N N . GLU A 1 237 ? 32.655 -2.232 -19.172 1.00 44.78 237 GLU A N 1
ATOM 1886 C CA . GLU A 1 237 ? 33.503 -2.778 -20.236 1.00 44.78 237 GLU A CA 1
ATOM 1887 C C . GLU A 1 237 ? 34.265 -1.600 -20.845 1.00 44.78 237 GLU A C 1
ATOM 1889 O O . GLU A 1 237 ? 33.662 -0.663 -21.381 1.00 44.78 237 GLU A O 1
ATOM 1894 N N . GLU A 1 238 ? 35.592 -1.607 -20.699 1.00 30.17 238 GLU A N 1
ATOM 1895 C CA . GLU A 1 238 ? 36.432 -0.684 -21.445 1.00 30.17 238 GLU A CA 1
ATOM 1896 C C . GLU A 1 238 ? 36.096 -0.866 -22.928 1.00 30.17 238 GLU A C 1
ATOM 1898 O O . GLU A 1 238 ? 36.110 -2.001 -23.416 1.00 30.17 238 GLU A O 1
ATOM 1903 N N . PRO A 1 239 ? 35.785 0.210 -23.673 1.00 40.09 239 PRO A N 1
ATOM 1904 C CA . PRO A 1 239 ? 35.684 0.090 -25.113 1.00 40.09 239 PRO A CA 1
ATOM 1905 C C . PRO A 1 239 ? 37.022 -0.460 -25.597 1.00 40.09 239 PRO A C 1
ATOM 1907 O O . PRO A 1 239 ? 38.050 0.198 -25.418 1.00 40.09 239 PRO A O 1
ATOM 1910 N N . THR A 1 240 ? 37.013 -1.669 -26.171 1.00 38.69 240 THR A N 1
ATOM 1911 C CA . THR A 1 240 ? 38.189 -2.285 -26.791 1.00 38.69 240 THR A CA 1
ATOM 1912 C C . THR A 1 240 ? 38.861 -1.226 -27.643 1.00 38.69 240 THR A C 1
ATOM 1914 O O . THR A 1 240 ? 38.279 -0.758 -28.626 1.00 38.69 240 THR A O 1
ATOM 1917 N N . ALA A 1 241 ? 40.036 -0.781 -27.198 1.00 37.81 241 ALA A N 1
ATOM 1918 C CA . ALA A 1 241 ? 40.717 0.357 -27.776 1.00 37.81 241 ALA A CA 1
ATOM 1919 C C . ALA A 1 241 ? 40.930 0.096 -29.268 1.00 37.81 241 ALA A C 1
ATOM 1921 O O . ALA A 1 241 ? 41.770 -0.711 -29.663 1.00 37.81 241 ALA A O 1
ATOM 1922 N N . THR A 1 242 ? 40.169 0.787 -30.115 1.00 41.06 242 THR A N 1
ATOM 1923 C CA . THR A 1 242 ? 40.461 0.821 -31.544 1.00 41.06 242 THR A CA 1
ATOM 1924 C C . THR A 1 242 ? 41.863 1.425 -31.681 1.00 41.06 242 THR A C 1
ATOM 1926 O O . THR A 1 242 ? 42.110 2.489 -31.094 1.00 41.06 242 THR A O 1
ATOM 1929 N N . PRO A 1 243 ? 42.818 0.787 -32.387 1.00 39.28 243 PRO A N 1
ATOM 1930 C CA . PRO A 1 243 ? 44.188 1.278 -32.425 1.00 39.28 243 PRO A CA 1
ATOM 1931 C C . PRO A 1 243 ? 44.205 2.686 -33.022 1.00 39.28 243 PRO A C 1
ATOM 1933 O O . PRO A 1 243 ? 43.905 2.882 -34.200 1.00 39.28 243 PRO A O 1
ATOM 1936 N N . ARG A 1 244 ? 44.549 3.692 -32.208 1.00 40.91 244 ARG A N 1
ATOM 1937 C CA . ARG A 1 244 ? 44.720 5.069 -32.689 1.00 40.91 244 ARG A CA 1
ATOM 1938 C C . ARG A 1 244 ? 45.796 5.076 -33.786 1.00 40.91 244 ARG A C 1
ATOM 1940 O O . ARG A 1 244 ? 46.892 4.560 -33.544 1.00 40.91 244 ARG A O 1
ATOM 1947 N N . PRO A 1 245 ? 45.555 5.682 -34.964 1.00 44.19 245 PRO A N 1
ATOM 1948 C CA . PRO A 1 245 ? 46.560 5.734 -36.016 1.00 44.19 245 PRO A CA 1
ATOM 1949 C C . PRO A 1 245 ? 47.786 6.510 -35.517 1.00 44.19 245 PRO A C 1
ATOM 1951 O O . PRO A 1 245 ? 47.683 7.642 -35.036 1.00 44.19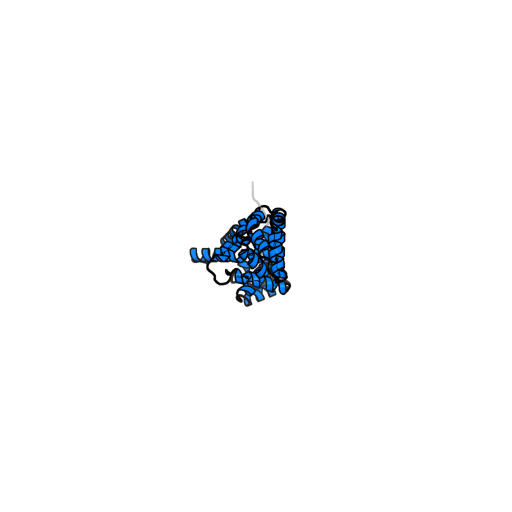 245 PRO A O 1
ATOM 1954 N N . ARG A 1 246 ? 48.965 5.879 -35.606 1.00 42.94 246 ARG A N 1
ATOM 1955 C CA . ARG A 1 246 ? 50.252 6.463 -35.201 1.00 42.94 246 ARG A CA 1
ATOM 1956 C C . ARG A 1 246 ? 50.479 7.780 -35.954 1.00 42.94 246 ARG A C 1
ATOM 1958 O O . ARG A 1 246 ? 50.790 7.778 -37.144 1.00 42.94 246 ARG A O 1
ATOM 1965 N N . ARG A 1 247 ? 50.374 8.914 -35.250 1.00 44.34 247 ARG A N 1
ATOM 1966 C CA . ARG A 1 247 ? 50.785 10.235 -35.756 1.00 44.34 247 ARG A CA 1
ATOM 1967 C C . ARG A 1 247 ? 52.247 10.164 -36.219 1.00 44.34 247 ARG A C 1
ATOM 1969 O O . ARG A 1 247 ? 53.152 9.996 -35.403 1.00 44.34 247 ARG A O 1
ATOM 1976 N N . ARG A 1 248 ? 52.482 10.315 -37.529 1.00 46.16 248 ARG A N 1
ATOM 1977 C CA . ARG A 1 248 ? 53.822 10.480 -38.117 1.00 46.16 248 ARG A CA 1
ATOM 1978 C C . ARG A 1 248 ? 54.514 11.682 -37.465 1.00 46.16 248 ARG A C 1
ATOM 1980 O O . ARG A 1 248 ? 54.073 12.821 -37.604 1.00 46.16 248 ARG A O 1
ATOM 1987 N N . ARG A 1 249 ? 55.614 11.415 -36.758 1.00 42.31 249 ARG A N 1
ATOM 1988 C CA . ARG A 1 249 ? 56.527 12.414 -36.183 1.00 42.31 249 ARG A CA 1
ATOM 1989 C C . ARG A 1 249 ? 57.056 13.306 -37.319 1.00 42.31 249 ARG A C 1
ATOM 1991 O O . ARG A 1 249 ? 57.821 12.837 -38.159 1.00 42.31 249 ARG A O 1
ATOM 1998 N N . ARG A 1 250 ? 56.655 14.584 -37.363 1.00 44.97 250 ARG A N 1
ATOM 1999 C CA . ARG A 1 250 ? 57.286 15.589 -38.239 1.00 44.97 250 ARG A CA 1
ATOM 2000 C C . ARG A 1 250 ? 58.754 15.742 -37.815 1.00 44.97 250 ARG A C 1
ATOM 2002 O O . ARG A 1 250 ? 59.033 16.099 -36.671 1.00 44.97 250 ARG A O 1
ATOM 2009 N N . ARG A 1 251 ? 59.684 15.435 -38.726 1.00 42.44 251 ARG A N 1
ATOM 2010 C CA . ARG A 1 251 ? 61.126 15.680 -38.565 1.00 42.44 251 ARG A CA 1
ATOM 2011 C C . ARG A 1 251 ? 61.361 17.187 -38.404 1.00 42.44 251 ARG A C 1
ATOM 2013 O O . ARG A 1 251 ? 60.951 17.963 -39.261 1.00 42.44 251 ARG A O 1
ATOM 2020 N N . ARG A 1 252 ? 62.024 17.583 -37.311 1.00 40.53 252 ARG A N 1
ATOM 2021 C CA . ARG A 1 252 ? 62.572 18.933 -37.110 1.00 40.53 252 ARG A CA 1
ATOM 2022 C C . ARG A 1 252 ? 63.613 19.207 -38.200 1.00 40.53 252 ARG A C 1
ATOM 2024 O O . ARG A 1 252 ? 64.668 18.577 -38.208 1.00 40.53 252 ARG A O 1
ATOM 2031 N N . GLY A 1 253 ? 63.289 20.115 -39.117 1.00 40.50 253 GLY A N 1
ATOM 2032 C CA . GLY A 1 253 ? 64.231 20.700 -40.067 1.00 40.50 253 GLY A CA 1
ATOM 2033 C C . GLY A 1 253 ? 65.107 21.737 -39.368 1.00 40.50 253 GLY A C 1
ATOM 2034 O O . GLY A 1 253 ? 64.615 22.592 -38.638 1.00 40.50 253 GLY A O 1
ATOM 2035 N N . ARG A 1 254 ? 66.414 21.597 -39.565 1.00 42.28 254 ARG A N 1
ATOM 2036 C CA . ARG A 1 254 ? 67.517 22.394 -39.023 1.00 42.28 254 ARG A CA 1
ATOM 2037 C C . ARG A 1 254 ? 67.756 23.579 -39.975 1.00 42.28 254 ARG A C 1
ATOM 2039 O O . ARG A 1 254 ? 67.979 23.335 -41.154 1.00 42.28 254 ARG A O 1
ATOM 2046 N N . SER A 1 255 ? 67.747 24.820 -39.491 1.00 41.41 255 SER A N 1
ATOM 2047 C CA . SER A 1 255 ? 68.206 26.011 -40.238 1.00 41.41 255 SER A CA 1
ATOM 2048 C C . SER A 1 255 ? 68.965 26.906 -39.254 1.00 41.41 255 SER A C 1
ATOM 2050 O O . SER A 1 255 ? 68.350 27.469 -38.358 1.00 41.41 255 SER A O 1
ATOM 2052 N N . ARG A 1 256 ? 70.277 26.696 -39.078 1.00 41.59 256 ARG A N 1
ATOM 2053 C CA . ARG A 1 256 ? 71.420 27.407 -39.698 1.00 41.59 256 ARG A CA 1
ATOM 2054 C C . ARG A 1 256 ? 71.424 28.929 -39.472 1.00 41.59 256 ARG A C 1
ATOM 2056 O O . ARG A 1 256 ? 70.629 29.658 -40.044 1.00 41.59 256 ARG A O 1
ATOM 2063 N N . HIS A 1 257 ? 72.380 29.337 -38.632 1.00 35.53 257 HIS A N 1
ATOM 2064 C CA . HIS A 1 257 ? 72.974 30.668 -38.518 1.00 35.53 257 HIS A CA 1
ATOM 2065 C C . HIS A 1 257 ? 73.489 31.199 -39.863 1.00 35.53 257 HIS A C 1
ATOM 2067 O O . HIS A 1 257 ? 74.136 30.457 -40.602 1.00 35.53 257 HIS A O 1
ATOM 2073 N N . SER A 1 258 ? 73.355 32.510 -40.058 1.00 39.78 258 SER A N 1
ATOM 2074 C CA . SER A 1 258 ? 74.348 33.345 -40.740 1.00 39.78 258 SER A CA 1
ATOM 2075 C C . SER A 1 258 ? 74.317 34.748 -40.124 1.00 39.78 258 SER A C 1
ATOM 2077 O O . SER A 1 258 ? 73.261 35.374 -40.056 1.00 39.78 258 SER A O 1
ATOM 2079 N N . GLN A 1 259 ? 75.472 35.189 -39.627 1.00 37.28 259 GLN A N 1
ATOM 2080 C CA . GLN A 1 259 ? 75.755 36.526 -39.108 1.00 37.28 259 GLN A CA 1
ATOM 2081 C C . GLN A 1 259 ? 76.229 37.462 -40.238 1.00 37.28 259 GLN A C 1
ATOM 2083 O O . GLN A 1 259 ? 76.984 37.020 -41.102 1.00 37.28 259 GLN A O 1
ATOM 2088 N N . THR A 1 260 ? 75.911 38.758 -40.066 1.00 38.59 260 THR A N 1
ATOM 2089 C CA . THR A 1 260 ? 76.674 39.996 -40.408 1.00 38.59 260 THR A CA 1
ATOM 2090 C C . THR A 1 260 ? 76.852 40.414 -41.876 1.00 38.59 260 THR A C 1
ATOM 2092 O O . THR A 1 260 ? 76.716 39.565 -42.752 1.00 38.59 260 THR A O 1
ATOM 2095 N N . PRO A 1 261 ? 77.267 41.677 -42.162 1.00 51.19 261 PRO A N 1
ATOM 2096 C CA . PRO A 1 261 ? 77.325 42.912 -41.343 1.00 51.19 261 PRO A CA 1
ATOM 2097 C C . PRO A 1 261 ? 76.632 44.121 -42.026 1.00 51.19 261 PRO A C 1
ATOM 2099 O O . PRO A 1 261 ? 76.090 44.000 -43.119 1.00 51.19 261 PRO A O 1
ATOM 2102 N N . GLY A 1 262 ? 76.628 45.277 -41.353 1.00 36.50 262 GLY A N 1
ATOM 2103 C CA . GLY A 1 262 ? 76.044 46.525 -41.847 1.00 36.50 262 GLY A CA 1
ATOM 2104 C C . GLY A 1 262 ? 76.964 47.434 -42.671 1.00 36.50 262 GLY A C 1
ATOM 2105 O O . GLY A 1 262 ? 78.170 47.233 -42.729 1.00 36.50 262 GLY A O 1
ATOM 2106 N N . GLU A 1 263 ? 76.332 48.470 -43.221 1.00 39.72 263 GLU A N 1
ATOM 2107 C CA . GLU A 1 263 ? 76.825 49.769 -43.710 1.00 39.72 263 GLU A CA 1
ATOM 2108 C C . GLU A 1 263 ? 75.613 50.712 -43.524 1.00 39.72 263 GLU A C 1
ATOM 2110 O O . GLU A 1 263 ? 74.482 50.278 -43.726 1.00 39.72 263 GLU A O 1
ATOM 2115 N N . GLY A 1 264 ? 75.655 51.971 -43.109 1.00 40.94 264 GLY A N 1
ATOM 2116 C CA . GLY A 1 264 ? 76.695 52.912 -42.736 1.00 40.94 264 GLY A CA 1
ATOM 2117 C C . GLY A 1 264 ? 76.001 54.280 -42.632 1.00 40.94 264 GLY A C 1
ATOM 2118 O O . GLY A 1 264 ? 75.240 54.633 -43.532 1.00 40.94 264 GLY A O 1
ATOM 2119 N N . ILE A 1 265 ? 76.205 54.986 -41.516 1.00 34.31 265 ILE A N 1
ATOM 2120 C CA . ILE A 1 265 ? 76.656 56.388 -41.433 1.00 34.31 265 ILE A CA 1
ATOM 2121 C C . ILE A 1 265 ? 77.612 56.422 -40.242 1.00 34.31 265 ILE A C 1
ATOM 2123 O O . ILE A 1 265 ? 77.227 55.862 -39.189 1.00 34.31 265 ILE A O 1
#

pLDDT: mean 85.42, std 17.97, range [30.17, 98.25]